Protein AF-A0A1E3QJB7-F1 (afdb_monomer_lite)

Organism: NCBI:txid984486

pLDDT: mean 83.73, std 20.38, range [31.2, 98.56]

Foldseek 3Di:
DKKKWFQADAPDAPLQVLLQAAQAAFQFKDDDPGGMIITHHLDPRSVVLRLVQLCVQNRDGPNDRIHMDPDDCPDPPDDRDDPVSNCCCVPVVQGQKKKKFFADPDPPPPDDDDDDDDDDDDDDDDDDPPPPPPVPCLVVPDDPVVVCVVLCVLHAWRDWAFDDDPTGMIMTGHRHSSSVVVLQVQLCPCPHPNVVVRVRMDMGHDDRSRRHRRDDD

Sequence (217 aa):
RVVLLSHLPKSTGAKTVLAAVCGGPLERIEMHGTSTAELYFLKLGDAGNFMEYGSGGMFVINGANVQPSWQEKSIGIHQPVSMEIDHEMVVNGARRCLILKKLQTAPRSRSSLSASGNSRYHVTASHSTPNQNTKGTLISEFSVDEALRDFSKYGTIVDISPVISRKLCFALHFADVRSAIAAKQEMELLDSSIGGKYKDWLVWYGKDPTDVPVYKV

InterPro domains:
  IPR012677 Nucleotide-binding alpha-beta plait domain superfamily [G3DSA:3.30.70.330] (83-213)

Secondary structure (DSSP, 8-state):
-EEEE-SPPTT--HHHHHHH--SS-EEEEEEETTTEEEEEESSHHHHHHHHHHIIIII-EETTEEPPEEEPP--TTS-PPPPHHHHHHHHTS---SEEEEEE-----------------------------TTSSSSTTTT--HHHHHHHHHTTS-EEEEEE---SS-EEEEEESBHHHHHHHHHHHH-TTSHHHHHTTTEEEEEPPPTT-SPPPP-

Structure (mmCIF, N/CA/C/O backbone):
data_AF-A0A1E3QJB7-F1
#
_entry.id   AF-A0A1E3QJB7-F1
#
loop_
_atom_site.group_PDB
_atom_site.id
_atom_site.type_symbol
_atom_site.label_atom_id
_atom_site.label_alt_id
_atom_site.label_comp_id
_atom_site.label_asym_id
_atom_site.label_entity_id
_atom_site.label_seq_id
_atom_site.pdbx_PDB_ins_code
_atom_site.Cartn_x
_atom_site.Cartn_y
_atom_site.Cartn_z
_atom_site.occupancy
_atom_site.B_iso_or_equiv
_atom_site.auth_seq_id
_atom_site.auth_comp_id
_atom_site.auth_asym_id
_atom_site.auth_atom_id
_atom_site.pdbx_PDB_model_num
ATOM 1 N N . ARG A 1 1 ? 5.942 9.671 -12.639 1.00 88.94 1 ARG A N 1
ATOM 2 C CA . ARG A 1 1 ? 5.656 9.070 -11.312 1.00 88.94 1 ARG A CA 1
ATOM 3 C C . ARG A 1 1 ? 5.187 7.627 -11.428 1.00 88.94 1 ARG A C 1
ATOM 5 O O . ARG A 1 1 ? 5.314 6.901 -10.458 1.00 88.94 1 ARG A O 1
ATOM 12 N N . VAL A 1 2 ? 4.643 7.230 -12.584 1.00 93.81 2 VAL A N 1
ATOM 13 C CA . VAL A 1 2 ? 4.235 5.848 -12.834 1.00 93.81 2 VAL A CA 1
ATOM 14 C C . VAL A 1 2 ? 5.346 5.125 -13.578 1.00 93.81 2 VAL A C 1
ATOM 16 O O . VAL A 1 2 ? 5.850 5.644 -14.576 1.00 93.81 2 VAL A O 1
ATOM 19 N N . VAL A 1 3 ? 5.738 3.972 -13.053 1.00 95.50 3 VAL A N 1
ATOM 20 C CA . VAL A 1 3 ? 6.732 3.078 -13.647 1.00 95.50 3 VAL A CA 1
ATOM 21 C C . VAL A 1 3 ? 6.034 1.787 -14.040 1.00 95.50 3 VAL A C 1
ATOM 23 O O . VAL A 1 3 ? 5.286 1.222 -13.246 1.00 95.50 3 VAL A O 1
ATOM 26 N N . LEU A 1 4 ? 6.277 1.334 -15.261 1.00 96.00 4 LEU A N 1
ATOM 27 C CA . LEU A 1 4 ? 5.796 0.070 -15.784 1.00 96.00 4 LEU A CA 1
ATOM 28 C C . LEU A 1 4 ? 6.880 -0.993 -15.597 1.00 96.00 4 LEU A C 1
ATOM 30 O O . LEU A 1 4 ? 8.032 -0.802 -15.981 1.00 96.00 4 LEU A O 1
ATOM 34 N N . LEU A 1 5 ? 6.496 -2.132 -15.038 1.00 96.38 5 LEU A N 1
ATOM 35 C CA . LEU A 1 5 ? 7.278 -3.356 -15.066 1.00 96.38 5 LEU A CA 1
ATOM 36 C C . LEU A 1 5 ? 6.651 -4.286 -16.094 1.00 96.38 5 LEU A C 1
ATOM 38 O O . LEU A 1 5 ? 5.507 -4.702 -15.922 1.00 96.38 5 LEU A O 1
ATOM 42 N N . SER A 1 6 ? 7.396 -4.614 -17.145 1.00 93.50 6 SER A N 1
ATOM 43 C CA . SER A 1 6 ? 6.968 -5.559 -18.181 1.00 93.50 6 SER A CA 1
ATOM 44 C C . SER A 1 6 ? 7.735 -6.872 -18.072 1.00 93.50 6 SER A C 1
ATOM 46 O O . SER A 1 6 ? 8.821 -6.924 -17.498 1.00 93.50 6 SER A O 1
ATOM 48 N N . HIS A 1 7 ? 7.181 -7.934 -18.658 1.00 93.06 7 HIS A N 1
ATOM 49 C CA . HIS A 1 7 ? 7.803 -9.262 -18.706 1.00 93.06 7 HIS A CA 1
ATOM 50 C C . HIS A 1 7 ? 8.120 -9.852 -17.323 1.00 93.06 7 HIS A C 1
ATOM 52 O O . HIS A 1 7 ? 9.120 -10.551 -17.149 1.00 93.06 7 HIS A O 1
ATOM 58 N N . LEU A 1 8 ? 7.252 -9.603 -16.338 1.00 95.38 8 LEU A N 1
ATOM 59 C CA . LEU A 1 8 ? 7.354 -10.245 -15.033 1.00 95.38 8 LEU A CA 1
ATOM 60 C C . LEU A 1 8 ? 7.351 -11.775 -15.195 1.00 95.38 8 LEU A C 1
ATOM 62 O O . LEU A 1 8 ? 6.560 -12.311 -15.983 1.00 95.38 8 LEU A O 1
ATOM 66 N N . PRO A 1 9 ? 8.202 -12.498 -14.445 1.00 94.50 9 PRO A N 1
ATOM 67 C CA . PRO A 1 9 ? 8.196 -13.954 -14.442 1.00 94.50 9 PRO A CA 1
ATOM 68 C C . PRO A 1 9 ? 6.818 -14.517 -14.109 1.00 94.50 9 PRO A C 1
ATOM 70 O O . PRO A 1 9 ? 6.058 -13.926 -13.337 1.00 94.50 9 PRO A O 1
ATOM 73 N N . LYS A 1 10 ? 6.514 -15.709 -14.630 1.00 89.81 10 LYS A N 1
ATOM 74 C CA . LYS A 1 10 ? 5.269 -16.412 -14.298 1.00 89.81 10 LYS A CA 1
ATOM 75 C C . LYS A 1 10 ? 5.119 -16.557 -12.780 1.00 89.81 10 LYS A C 1
ATOM 77 O O . LYS A 1 10 ? 6.106 -16.715 -12.064 1.00 89.81 10 LYS A O 1
ATOM 82 N N . SER A 1 11 ? 3.874 -16.509 -12.310 1.00 85.75 11 SER A N 1
ATOM 83 C CA . SER A 1 11 ? 3.522 -16.599 -10.884 1.00 85.75 11 SER A CA 1
ATOM 84 C C . SER A 1 11 ? 4.038 -15.442 -10.015 1.00 85.75 11 SER A C 1
ATOM 86 O O . SER A 1 11 ? 4.037 -15.544 -8.789 1.00 85.75 11 SER A O 1
ATOM 88 N N . THR A 1 12 ? 4.445 -14.323 -10.620 1.00 94.19 12 THR A N 1
ATOM 89 C CA . THR A 1 12 ? 4.774 -13.096 -9.887 1.00 94.19 12 THR A CA 1
ATOM 90 C C . THR A 1 12 ? 3.495 -12.383 -9.455 1.00 94.19 12 THR A C 1
ATOM 92 O O . THR A 1 12 ? 2.785 -11.799 -10.270 1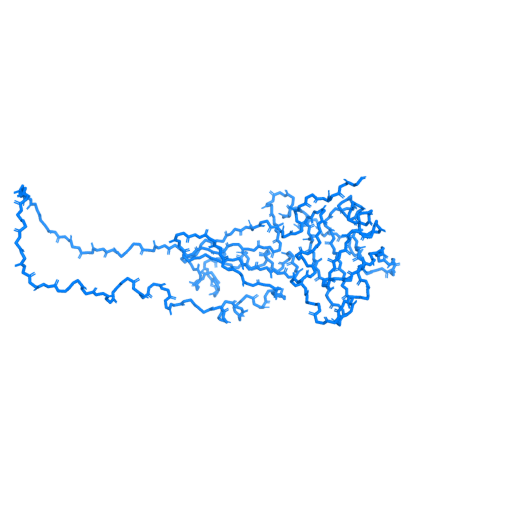.00 94.19 12 THR A O 1
ATOM 95 N N . GLY A 1 13 ? 3.196 -12.435 -8.158 1.00 94.50 13 GLY A N 1
ATOM 96 C CA . GLY A 1 13 ? 2.101 -11.673 -7.559 1.00 94.50 13 GLY A CA 1
ATOM 97 C C . GLY A 1 13 ? 2.544 -10.292 -7.074 1.00 94.50 13 GLY A C 1
ATOM 98 O O . GLY A 1 13 ? 3.736 -10.036 -6.892 1.00 94.50 13 GLY A O 1
ATOM 99 N N . ALA A 1 14 ? 1.571 -9.423 -6.779 1.00 95.88 14 ALA A N 1
ATOM 100 C CA . ALA A 1 14 ? 1.819 -8.077 -6.251 1.00 95.88 14 ALA A CA 1
ATOM 101 C C . ALA A 1 14 ? 2.733 -8.087 -5.015 1.00 95.88 14 ALA A C 1
ATOM 103 O O . ALA A 1 14 ? 3.641 -7.270 -4.916 1.00 95.88 14 ALA A O 1
ATOM 104 N N . LYS A 1 15 ? 2.552 -9.052 -4.103 1.00 95.50 15 LYS A N 1
ATOM 105 C CA . LYS A 1 15 ? 3.404 -9.209 -2.914 1.00 95.50 15 LYS A CA 1
ATOM 106 C C . LYS A 1 15 ? 4.883 -9.380 -3.277 1.00 95.50 15 LYS A C 1
ATOM 108 O O . LYS A 1 15 ? 5.733 -8.727 -2.683 1.00 95.50 15 LYS A O 1
ATOM 113 N N . THR A 1 16 ? 5.184 -10.225 -4.262 1.00 95.50 16 THR A N 1
ATOM 114 C CA . THR A 1 16 ? 6.555 -10.467 -4.732 1.00 95.50 16 T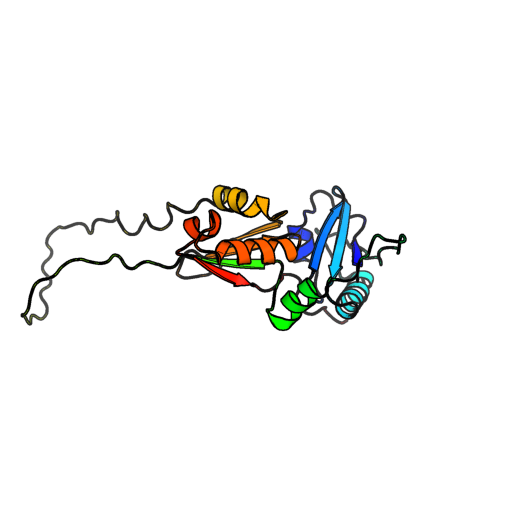HR A CA 1
ATOM 115 C C . THR A 1 16 ? 7.145 -9.221 -5.385 1.00 95.50 16 THR A C 1
ATOM 117 O O . THR A 1 16 ? 8.294 -8.888 -5.114 1.00 95.50 16 THR A O 1
ATOM 120 N N . VAL A 1 17 ? 6.356 -8.503 -6.192 1.00 96.75 17 VAL A N 1
ATOM 121 C CA . VAL A 1 17 ? 6.786 -7.231 -6.797 1.00 96.75 17 VAL A CA 1
ATOM 122 C C . VAL A 1 17 ? 7.130 -6.215 -5.711 1.00 96.75 17 VAL A C 1
ATOM 124 O O . VAL A 1 17 ? 8.233 -5.681 -5.694 1.00 96.75 17 VAL A O 1
ATOM 127 N N . LEU A 1 18 ? 6.217 -5.983 -4.766 1.00 96.19 18 LEU A N 1
ATOM 128 C CA . LEU A 1 18 ? 6.406 -5.004 -3.694 1.00 96.19 18 LEU A CA 1
ATOM 129 C C . LEU A 1 18 ? 7.587 -5.324 -2.776 1.00 96.19 18 LEU A C 1
ATOM 131 O O . LEU A 1 18 ? 8.181 -4.403 -2.234 1.00 96.19 18 LEU A O 1
ATOM 135 N N . ALA A 1 19 ? 7.920 -6.603 -2.596 1.00 94.62 19 ALA A N 1
ATOM 136 C CA . ALA A 1 19 ? 9.083 -7.009 -1.813 1.00 94.62 19 ALA A CA 1
ATOM 137 C C . ALA A 1 19 ? 10.420 -6.684 -2.505 1.00 94.62 19 ALA A C 1
ATOM 139 O O . ALA A 1 19 ? 11.437 -6.581 -1.826 1.00 94.62 19 ALA A O 1
ATOM 140 N N . ALA A 1 20 ? 10.425 -6.546 -3.835 1.00 94.69 20 ALA A N 1
ATOM 141 C CA . ALA A 1 20 ? 11.614 -6.209 -4.614 1.00 94.69 20 ALA A CA 1
ATOM 142 C C . ALA A 1 20 ? 11.735 -4.701 -4.895 1.00 94.69 20 ALA A C 1
ATOM 144 O O . ALA A 1 20 ? 12.841 -4.194 -5.073 1.00 94.69 20 ALA A O 1
ATOM 145 N N . VAL A 1 21 ? 10.610 -3.985 -4.989 1.00 96.50 21 VAL A N 1
ATOM 146 C CA . VAL A 1 21 ? 10.590 -2.546 -5.290 1.00 96.50 21 VAL A CA 1
ATOM 147 C C . VAL A 1 21 ? 11.133 -1.738 -4.110 1.00 96.50 21 VAL A C 1
ATOM 149 O O . VAL A 1 21 ? 10.799 -1.987 -2.955 1.00 96.50 21 VAL A O 1
ATOM 152 N N . CYS A 1 22 ? 11.931 -0.719 -4.418 1.00 95.25 22 CYS A N 1
ATOM 153 C CA . CYS A 1 22 ? 12.508 0.220 -3.462 1.00 95.25 22 CYS A CA 1
ATOM 154 C C . CYS A 1 22 ? 12.407 1.660 -3.986 1.00 95.25 22 CYS A C 1
ATOM 156 O O . CYS A 1 22 ? 11.960 1.907 -5.107 1.00 95.25 22 CYS A O 1
ATOM 158 N N . GLY A 1 23 ? 12.855 2.615 -3.177 1.00 92.50 23 GLY A N 1
ATOM 159 C CA . GLY A 1 23 ? 13.068 4.002 -3.579 1.00 92.50 23 GLY A CA 1
ATOM 160 C C . GLY A 1 23 ? 12.030 4.999 -3.107 1.00 92.50 23 GLY A C 1
ATOM 161 O O . GLY A 1 23 ? 12.204 6.187 -3.359 1.00 92.50 23 GLY A O 1
ATOM 162 N N . GLY A 1 24 ? 11.011 4.546 -2.383 1.00 94.25 24 GLY A N 1
ATOM 163 C CA . GLY A 1 24 ? 10.034 5.416 -1.748 1.00 94.25 24 GLY A CA 1
ATOM 164 C C . GLY A 1 24 ? 8.654 4.775 -1.651 1.00 94.25 24 GLY A C 1
ATOM 165 O O . GLY A 1 24 ? 8.403 3.714 -2.232 1.00 94.25 24 GLY A O 1
ATOM 166 N N . PRO A 1 25 ? 7.733 5.407 -0.911 1.00 95.50 25 PRO A N 1
ATOM 167 C CA . PRO A 1 25 ? 6.389 4.889 -0.733 1.00 95.50 25 PRO A CA 1
ATOM 168 C C . PRO A 1 25 ? 5.592 4.954 -2.041 1.00 95.50 25 PRO A C 1
ATOM 170 O O . PRO A 1 25 ? 5.602 5.958 -2.765 1.00 95.50 25 PRO A O 1
ATOM 173 N N . LEU A 1 26 ? 4.840 3.889 -2.310 1.00 96.44 26 LEU A N 1
ATOM 174 C CA . LEU A 1 26 ? 3.859 3.875 -3.387 1.00 96.44 26 LEU A CA 1
ATOM 175 C C . LEU A 1 26 ? 2.514 4.419 -2.900 1.00 96.44 26 LEU A C 1
ATOM 177 O O . LEU A 1 26 ? 2.049 4.110 -1.803 1.00 96.44 26 LEU A O 1
ATOM 181 N N . GLU A 1 27 ? 1.861 5.189 -3.762 1.00 95.56 27 GLU A N 1
ATOM 182 C CA . GLU A 1 27 ? 0.429 5.463 -3.664 1.00 95.56 27 GLU A CA 1
ATOM 183 C C . GLU A 1 27 ? -0.360 4.191 -3.990 1.00 95.56 27 GLU A C 1
ATOM 185 O O . GLU A 1 27 ? -1.293 3.832 -3.273 1.00 95.56 27 GLU A O 1
ATOM 190 N N . ARG A 1 28 ? 0.024 3.497 -5.070 1.00 96.00 28 ARG A N 1
ATOM 191 C CA . ARG A 1 28 ? -0.712 2.345 -5.593 1.00 96.00 28 ARG A CA 1
ATOM 192 C C . ARG A 1 28 ? 0.170 1.396 -6.408 1.00 96.00 28 ARG A C 1
ATOM 194 O O . ARG A 1 28 ? 1.135 1.824 -7.038 1.00 96.00 28 ARG A O 1
ATOM 201 N N . ILE A 1 29 ? -0.201 0.119 -6.436 1.00 96.94 29 ILE A N 1
ATOM 202 C CA . ILE A 1 29 ? 0.260 -0.871 -7.415 1.00 96.94 29 ILE A CA 1
ATOM 203 C C . ILE A 1 29 ? -0.939 -1.452 -8.167 1.00 96.94 29 ILE A C 1
ATOM 205 O O . ILE A 1 29 ? -1.942 -1.810 -7.550 1.00 96.94 29 ILE A O 1
ATOM 209 N N . GLU A 1 30 ? -0.824 -1.583 -9.485 1.00 95.38 30 GLU A N 1
ATOM 210 C CA . GLU A 1 30 ? -1.812 -2.276 -10.316 1.00 95.38 30 GLU A CA 1
ATOM 211 C C . GLU A 1 30 ? -1.144 -3.426 -11.062 1.00 95.38 30 GLU A C 1
ATOM 213 O O . GLU A 1 30 ? -0.121 -3.245 -11.715 1.00 95.38 30 GLU A O 1
ATOM 218 N N . MET A 1 31 ? -1.705 -4.629 -10.935 1.00 94.88 31 MET A N 1
ATOM 219 C CA . MET A 1 31 ? -1.240 -5.806 -11.666 1.00 94.88 31 MET A CA 1
ATOM 220 C C . MET A 1 31 ? -2.108 -5.988 -12.908 1.00 94.88 31 MET A C 1
ATOM 222 O O . MET A 1 31 ? -3.328 -6.105 -12.797 1.00 94.88 31 MET A O 1
ATOM 226 N N . HIS A 1 32 ? -1.477 -6.073 -14.075 1.00 91.56 32 HIS A N 1
ATOM 227 C CA . HIS A 1 32 ? -2.137 -6.303 -15.357 1.00 91.56 32 HIS A CA 1
ATOM 228 C C . HIS A 1 32 ? -1.820 -7.720 -15.830 1.00 91.56 32 HIS A C 1
ATOM 230 O O . HIS A 1 32 ? -0.744 -8.007 -16.362 1.00 91.56 32 HIS A O 1
ATOM 236 N N . GLY A 1 33 ? -2.754 -8.640 -15.581 1.00 87.12 33 GLY A N 1
ATOM 237 C CA . GLY A 1 33 ? -2.542 -10.064 -15.833 1.00 87.12 33 GLY A CA 1
ATOM 238 C C . GLY A 1 33 ? -1.402 -10.633 -14.981 1.00 87.12 33 GLY A C 1
ATOM 239 O O . GLY A 1 33 ? -1.299 -10.344 -13.791 1.00 87.12 33 GLY A O 1
ATOM 240 N N . THR A 1 34 ? -0.554 -11.471 -15.583 1.00 85.12 34 THR A N 1
ATOM 241 C CA . THR A 1 34 ? 0.543 -12.161 -14.874 1.00 85.12 34 THR A CA 1
ATOM 242 C C . THR A 1 34 ? 1.936 -11.634 -15.209 1.00 85.12 34 THR A C 1
ATOM 244 O O . THR A 1 34 ? 2.913 -12.148 -14.673 1.00 85.12 34 THR A O 1
ATOM 247 N N . SER A 1 35 ? 2.052 -10.688 -16.142 1.00 90.69 35 SER A N 1
ATOM 248 C CA . SER A 1 35 ? 3.338 -10.283 -16.730 1.00 90.69 35 SER A CA 1
ATOM 249 C C . SER A 1 35 ? 3.656 -8.804 -16.571 1.00 90.69 35 SER A C 1
ATOM 251 O O . SER A 1 35 ? 4.760 -8.396 -16.925 1.00 90.69 35 SER A O 1
ATOM 253 N N . THR A 1 36 ? 2.710 -8.004 -16.084 1.00 94.56 36 THR A N 1
ATOM 254 C CA . THR A 1 36 ? 2.848 -6.552 -16.091 1.00 94.56 36 THR A CA 1
ATOM 255 C C . THR A 1 36 ? 2.358 -5.958 -14.778 1.00 94.56 36 THR A C 1
ATOM 257 O O . THR A 1 36 ? 1.350 -6.401 -14.228 1.00 94.56 36 THR A O 1
ATOM 260 N N . ALA A 1 37 ? 3.072 -4.956 -14.272 1.00 96.19 37 ALA A N 1
ATOM 261 C CA . ALA A 1 37 ? 2.662 -4.186 -13.105 1.00 96.19 37 ALA A CA 1
ATOM 262 C C . ALA A 1 37 ? 2.942 -2.695 -13.304 1.00 96.19 37 ALA A C 1
ATOM 264 O O . ALA A 1 37 ? 3.976 -2.323 -13.850 1.00 96.19 37 ALA A O 1
ATOM 265 N N . GLU A 1 38 ? 2.048 -1.847 -12.814 1.00 95.88 38 GLU A N 1
ATOM 266 C CA . GLU A 1 38 ? 2.242 -0.403 -12.737 1.00 95.88 38 GLU A CA 1
ATOM 267 C C . GLU A 1 38 ? 2.481 0.015 -11.289 1.00 95.88 38 GLU A C 1
ATOM 269 O O . GLU A 1 38 ? 1.712 -0.311 -10.383 1.00 95.88 38 GLU A O 1
ATOM 274 N N . LEU A 1 39 ? 3.559 0.763 -11.079 1.00 96.56 39 LEU A N 1
ATOM 275 C CA . LEU A 1 39 ? 3.970 1.297 -9.790 1.00 96.56 39 LEU A CA 1
ATOM 276 C C . LEU A 1 39 ? 3.699 2.797 -9.772 1.00 96.56 39 LEU A C 1
ATOM 278 O O . LEU A 1 39 ? 4.354 3.564 -10.479 1.00 96.56 39 LEU A O 1
ATOM 282 N N . TYR A 1 40 ? 2.749 3.227 -8.950 1.00 95.56 40 TYR A N 1
ATOM 283 C CA . TYR A 1 40 ? 2.407 4.632 -8.776 1.00 95.56 40 TYR A CA 1
ATOM 284 C C . TYR A 1 40 ? 3.164 5.174 -7.570 1.00 95.56 40 TYR A C 1
ATOM 286 O O . TYR A 1 40 ? 2.708 5.059 -6.432 1.00 95.56 40 TYR A O 1
ATOM 294 N N . PHE A 1 41 ? 4.329 5.770 -7.808 1.00 94.81 41 PHE A N 1
ATOM 295 C CA . PHE A 1 41 ? 5.071 6.449 -6.750 1.00 94.81 41 PHE A CA 1
ATOM 296 C C . PHE A 1 41 ? 4.358 7.735 -6.336 1.00 94.81 41 PHE A C 1
ATOM 298 O O . PHE A 1 41 ? 3.760 8.433 -7.170 1.00 94.81 41 PHE A O 1
ATOM 305 N N . LEU A 1 42 ? 4.481 8.069 -5.049 1.00 92.12 42 LEU A N 1
ATOM 306 C CA . LEU A 1 42 ? 4.013 9.346 -4.520 1.00 92.12 42 LEU A CA 1
ATOM 307 C C . LEU A 1 42 ? 4.789 10.507 -5.160 1.00 92.12 42 LEU A C 1
ATOM 309 O O . LEU A 1 42 ? 4.196 11.421 -5.729 1.00 92.12 42 LEU A O 1
ATOM 313 N N . LYS A 1 43 ? 6.127 10.445 -5.131 1.00 91.81 43 LYS A N 1
ATOM 314 C CA . LYS A 1 43 ? 6.998 11.499 -5.665 1.00 91.81 43 LYS A CA 1
ATOM 315 C C . LYS A 1 43 ? 7.619 11.098 -6.995 1.00 91.81 43 LYS A C 1
ATOM 317 O O . LYS A 1 43 ? 7.999 9.951 -7.220 1.00 91.81 43 LYS A O 1
ATOM 322 N N . LEU A 1 44 ? 7.789 12.082 -7.881 1.00 92.00 44 LEU A N 1
ATOM 323 C CA . LEU A 1 44 ? 8.497 11.877 -9.147 1.00 92.00 44 LEU A CA 1
ATOM 324 C C . LEU A 1 44 ? 9.974 11.508 -8.929 1.00 92.00 44 LEU A C 1
ATOM 326 O O . LEU A 1 44 ? 10.490 10.678 -9.670 1.00 92.00 44 LEU A O 1
ATOM 330 N N . GLY A 1 45 ? 10.623 12.098 -7.919 1.00 93.50 45 GLY A N 1
ATOM 331 C CA . GLY A 1 45 ? 12.020 11.805 -7.582 1.00 93.50 45 GLY A CA 1
ATOM 332 C C . GLY A 1 45 ? 12.238 10.348 -7.174 1.00 93.50 45 GLY A C 1
ATOM 333 O O . GLY A 1 45 ? 13.161 9.713 -7.670 1.00 93.50 45 GLY A O 1
ATOM 334 N N . ASP A 1 46 ? 11.339 9.796 -6.358 1.00 94.94 46 ASP A N 1
ATOM 335 C CA . ASP A 1 46 ? 11.379 8.396 -5.914 1.00 94.94 46 ASP A CA 1
ATOM 336 C C . ASP A 1 46 ? 11.278 7.435 -7.110 1.00 94.94 46 ASP A C 1
ATOM 338 O O . ASP A 1 46 ? 12.097 6.528 -7.260 1.00 94.94 46 ASP A O 1
ATOM 342 N N . ALA A 1 47 ? 10.347 7.707 -8.033 1.00 95.06 47 ALA A N 1
ATOM 343 C CA . ALA A 1 47 ? 10.239 6.957 -9.284 1.00 95.06 47 ALA A CA 1
ATOM 344 C C . ALA A 1 47 ? 11.510 7.063 -10.142 1.00 95.06 47 ALA A C 1
ATOM 346 O O . ALA A 1 47 ? 11.911 6.084 -10.762 1.00 95.06 47 ALA A O 1
ATOM 347 N N . GLY A 1 48 ? 12.138 8.244 -10.190 1.00 94.94 48 GLY A N 1
ATOM 348 C CA . GLY A 1 48 ? 13.385 8.468 -10.924 1.00 94.94 48 GLY A CA 1
ATOM 349 C C . GLY A 1 48 ? 14.543 7.645 -10.363 1.00 94.94 48 GLY A C 1
ATOM 350 O O . GLY A 1 48 ? 15.222 6.960 -11.122 1.00 94.94 48 GLY A O 1
ATOM 351 N N . ASN A 1 49 ? 14.698 7.637 -9.037 1.00 94.56 49 ASN A N 1
ATOM 352 C CA . ASN A 1 49 ? 15.705 6.822 -8.358 1.00 94.56 49 ASN A CA 1
ATOM 353 C C . ASN A 1 49 ? 15.489 5.324 -8.633 1.00 94.56 49 ASN A C 1
ATOM 355 O O . ASN A 1 49 ? 16.442 4.601 -8.917 1.00 94.56 49 ASN A O 1
ATOM 359 N N . PHE A 1 50 ? 14.239 4.850 -8.568 1.00 96.00 50 PHE A N 1
ATOM 360 C CA . PHE A 1 50 ? 13.918 3.454 -8.874 1.00 96.00 50 PHE A CA 1
ATOM 361 C C . PHE A 1 50 ? 14.205 3.105 -10.341 1.00 96.00 50 PHE A C 1
ATOM 363 O O . PHE A 1 50 ? 14.767 2.048 -10.620 1.00 96.00 50 PHE A O 1
ATOM 370 N N . MET A 1 51 ? 13.859 3.997 -11.273 1.00 95.69 51 MET A N 1
ATOM 371 C CA . MET A 1 51 ? 14.140 3.825 -12.700 1.00 95.69 51 MET A CA 1
ATOM 372 C C . MET A 1 51 ? 15.636 3.688 -12.980 1.00 95.69 51 MET A C 1
ATOM 374 O O . MET A 1 51 ? 16.022 2.790 -13.723 1.00 95.69 51 MET A O 1
ATOM 378 N N . GLU A 1 52 ? 16.471 4.536 -12.379 1.00 94.19 52 GLU A N 1
ATOM 379 C CA . GLU A 1 52 ? 17.931 4.469 -12.513 1.00 94.19 52 GLU A CA 1
ATOM 380 C C . GLU A 1 52 ? 18.472 3.120 -12.018 1.00 94.19 52 GLU A C 1
ATOM 382 O O . GLU A 1 52 ? 19.170 2.416 -12.747 1.00 94.19 52 GLU A O 1
ATOM 387 N N . TYR A 1 53 ? 18.067 2.708 -10.817 1.00 94.25 53 TYR A N 1
ATOM 388 C CA . TYR A 1 53 ? 18.487 1.437 -10.230 1.00 94.25 53 TYR A CA 1
ATOM 389 C C . TYR A 1 53 ? 18.026 0.212 -11.015 1.00 94.25 53 TYR A C 1
ATOM 391 O O . TYR A 1 53 ? 18.823 -0.691 -11.278 1.00 94.25 53 TYR A O 1
ATOM 399 N N . GLY A 1 54 ? 16.752 0.167 -11.406 1.00 93.69 54 GLY A N 1
ATOM 400 C CA . GLY A 1 54 ? 16.221 -0.987 -12.118 1.00 93.69 54 GLY A CA 1
ATOM 401 C C . GLY A 1 54 ? 16.769 -1.103 -13.536 1.00 93.69 54 GLY A C 1
ATOM 402 O O . GLY A 1 54 ? 17.092 -2.209 -13.969 1.00 93.69 54 GLY A O 1
ATOM 403 N N . SER A 1 55 ? 16.987 0.028 -14.216 1.00 93.25 55 SER A N 1
ATOM 404 C CA . SER A 1 55 ? 17.628 0.044 -15.539 1.00 93.25 55 SER A CA 1
ATOM 405 C C . SER A 1 55 ? 19.099 -0.383 -15.479 1.00 93.25 55 SER A C 1
ATOM 407 O O . SER A 1 55 ? 19.635 -0.895 -16.458 1.00 93.25 55 SER A O 1
ATOM 409 N N . GLY A 1 56 ? 19.750 -0.239 -14.319 1.00 90.25 56 GLY A N 1
ATOM 410 C CA . GLY A 1 56 ? 21.115 -0.710 -14.068 1.00 90.25 56 GLY A CA 1
ATOM 411 C C . GLY A 1 56 ? 21.274 -2.236 -14.005 1.00 90.25 56 GLY A C 1
ATOM 412 O O . GLY A 1 56 ? 22.377 -2.719 -13.767 1.00 90.25 56 GLY A O 1
ATOM 413 N N . GLY A 1 57 ? 20.197 -3.012 -14.189 1.00 87.75 57 GLY A N 1
ATOM 414 C CA . GLY A 1 57 ? 2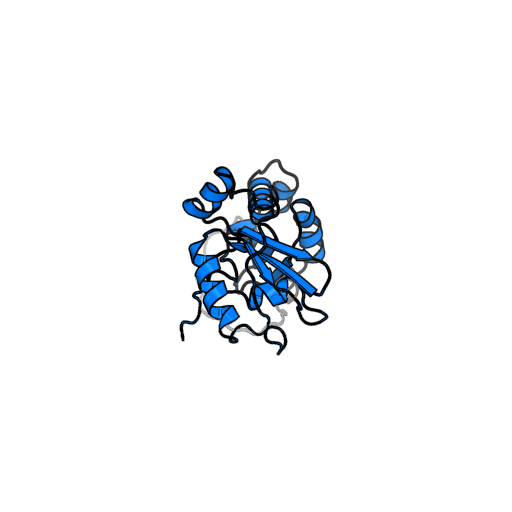0.237 -4.481 -14.189 1.00 87.75 57 GLY A CA 1
ATOM 415 C C . GLY A 1 57 ? 20.295 -5.117 -12.797 1.00 87.75 57 GLY A C 1
ATOM 416 O O . GLY A 1 57 ? 20.448 -6.329 -12.689 1.00 87.75 57 GLY A O 1
ATOM 417 N N . MET A 1 58 ? 20.150 -4.316 -11.739 1.00 87.88 58 MET A N 1
ATOM 418 C CA . MET A 1 58 ? 20.184 -4.773 -10.345 1.00 87.88 58 MET A CA 1
ATOM 419 C C . MET A 1 58 ? 18.805 -5.175 -9.808 1.00 87.88 58 MET A C 1
ATOM 421 O O . MET A 1 58 ? 18.711 -5.778 -8.738 1.00 87.88 58 MET A O 1
ATOM 425 N N . PHE A 1 59 ? 17.732 -4.838 -10.528 1.00 94.06 59 PHE A N 1
ATOM 426 C CA . PHE A 1 59 ? 16.369 -5.165 -10.132 1.00 94.06 59 PHE A CA 1
ATOM 427 C C . PHE A 1 59 ? 15.976 -6.561 -10.624 1.00 94.06 59 PHE A C 1
ATOM 429 O O . PHE A 1 59 ? 15.697 -6.788 -11.806 1.00 94.06 59 PHE A O 1
ATOM 436 N N . VAL A 1 60 ? 15.957 -7.503 -9.681 1.00 93.62 60 VAL A N 1
ATOM 437 C CA . VAL A 1 60 ? 15.708 -8.923 -9.935 1.00 93.62 60 VAL A CA 1
ATOM 438 C C . VAL A 1 60 ? 14.437 -9.368 -9.227 1.00 93.62 60 VAL A C 1
ATOM 440 O O . VAL A 1 60 ? 14.301 -9.210 -8.015 1.00 93.62 60 VAL A O 1
ATOM 443 N N . ILE A 1 61 ? 13.529 -10.002 -9.968 1.00 95.00 61 ILE A N 1
ATOM 444 C CA . ILE A 1 61 ? 12.344 -10.668 -9.420 1.00 95.00 61 ILE A CA 1
ATOM 445 C C . ILE A 1 61 ? 12.410 -12.138 -9.815 1.00 95.00 61 ILE A C 1
ATOM 447 O O . ILE A 1 61 ? 12.540 -12.453 -10.993 1.00 95.00 61 ILE A O 1
ATOM 451 N N . ASN A 1 62 ? 12.320 -13.050 -8.841 1.00 92.88 62 ASN A N 1
ATOM 452 C CA . ASN A 1 62 ? 12.346 -14.502 -9.076 1.00 92.88 62 ASN A CA 1
ATOM 453 C C . ASN A 1 62 ? 13.510 -14.963 -9.986 1.00 92.88 62 ASN A C 1
ATOM 455 O O . ASN A 1 62 ? 13.342 -15.844 -10.826 1.00 92.88 62 ASN A O 1
ATOM 459 N N . GLY A 1 63 ? 14.686 -14.342 -9.840 1.00 91.50 63 GLY A N 1
ATOM 460 C CA . GLY A 1 63 ? 15.886 -14.652 -10.628 1.00 91.50 63 GLY A CA 1
ATOM 461 C C . GLY A 1 63 ? 15.935 -14.039 -12.033 1.00 91.50 63 GLY A C 1
ATOM 462 O O . GLY A 1 63 ? 16.929 -14.231 -12.727 1.00 91.50 63 GLY A O 1
ATOM 463 N N . ALA A 1 64 ? 14.912 -13.296 -12.459 1.00 92.50 64 ALA A N 1
ATOM 464 C CA . ALA A 1 64 ? 14.899 -12.596 -13.740 1.00 92.50 64 ALA A CA 1
ATOM 465 C C . ALA A 1 64 ? 15.164 -11.097 -13.565 1.00 92.50 64 ALA A C 1
ATOM 467 O O . ALA A 1 64 ? 14.576 -10.457 -12.690 1.00 92.50 64 ALA A O 1
ATOM 468 N N . ASN A 1 65 ? 15.997 -10.537 -14.443 1.00 93.38 65 ASN A N 1
ATOM 469 C CA . ASN A 1 65 ? 16.187 -9.094 -14.555 1.00 93.38 65 ASN A CA 1
ATOM 470 C C . ASN A 1 65 ? 14.935 -8.475 -15.173 1.00 93.38 65 ASN A C 1
ATOM 472 O O . ASN A 1 65 ? 14.633 -8.714 -16.344 1.00 93.38 65 ASN A O 1
ATOM 476 N N . VAL A 1 66 ? 14.212 -7.686 -14.385 1.00 94.31 66 VAL A N 1
ATOM 477 C CA . VAL A 1 66 ? 13.023 -6.976 -14.854 1.00 94.31 66 VAL A CA 1
ATOM 478 C C . VAL A 1 66 ? 13.444 -5.560 -15.205 1.00 94.31 66 VAL A C 1
ATOM 480 O O . VAL A 1 66 ? 14.012 -4.856 -14.379 1.00 94.31 66 VAL A O 1
ATOM 483 N N . GLN A 1 67 ? 13.176 -5.141 -16.437 1.00 92.81 67 GLN A N 1
ATOM 484 C CA . GLN A 1 67 ? 13.520 -3.797 -16.885 1.00 92.81 67 GLN A CA 1
ATOM 485 C C . GLN A 1 67 ? 12.333 -2.863 -16.648 1.00 92.81 67 GLN A C 1
ATOM 487 O O . GLN A 1 67 ? 11.262 -3.100 -17.221 1.00 92.81 67 GLN A O 1
ATOM 492 N N . PRO A 1 68 ? 12.477 -1.833 -15.794 1.00 95.88 68 PRO A N 1
ATOM 493 C CA . PRO A 1 68 ? 11.434 -0.843 -15.633 1.00 95.88 68 PRO A CA 1
ATOM 494 C C . PRO A 1 68 ? 11.425 0.101 -16.840 1.00 95.88 68 PRO A C 1
ATOM 496 O O . PRO A 1 68 ? 12.462 0.431 -17.413 1.00 95.88 68 PRO A O 1
ATOM 499 N N . SER A 1 69 ? 10.247 0.585 -17.204 1.00 95.75 69 SER A N 1
ATOM 500 C CA . SER A 1 69 ? 10.088 1.650 -18.187 1.00 95.75 69 SER A CA 1
ATOM 501 C C . SER A 1 69 ? 9.173 2.729 -17.633 1.00 95.75 69 SER A C 1
ATOM 503 O O . SER A 1 69 ? 8.298 2.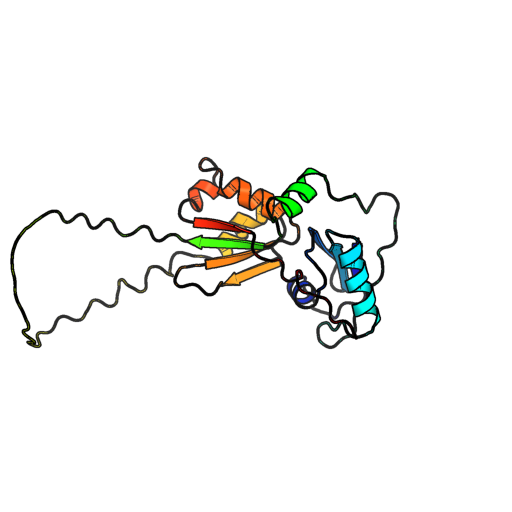474 -16.804 1.00 95.75 69 SER A O 1
ATOM 505 N N . TRP A 1 70 ? 9.345 3.965 -18.091 1.00 94.19 70 TRP A N 1
ATOM 506 C CA . TRP A 1 70 ? 8.328 4.977 -17.837 1.00 94.19 70 TRP A CA 1
ATOM 507 C C . TRP A 1 70 ? 7.040 4.560 -18.531 1.00 94.19 70 TRP A C 1
ATOM 509 O O . TRP A 1 70 ? 7.076 4.162 -19.695 1.00 94.19 70 TRP A O 1
ATOM 519 N N . GLN A 1 71 ? 5.913 4.658 -17.827 1.00 87.31 71 GLN A N 1
ATOM 520 C CA . GLN A 1 71 ? 4.637 4.433 -18.485 1.00 87.31 71 GLN A CA 1
ATOM 521 C C . GLN A 1 71 ? 4.369 5.581 -19.465 1.00 87.31 71 GLN A C 1
ATOM 523 O O . GLN A 1 71 ? 4.524 6.759 -19.112 1.00 87.31 71 GLN A O 1
ATOM 528 N N . GLU A 1 72 ? 4.028 5.244 -20.711 1.00 78.31 72 GLU A N 1
ATOM 529 C CA . GLU A 1 72 ? 3.756 6.247 -21.738 1.00 78.31 72 GLU A CA 1
ATOM 530 C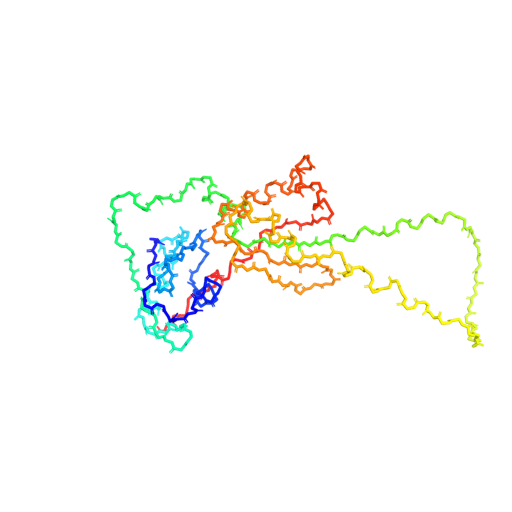 C . GLU A 1 72 ? 2.523 7.066 -21.353 1.00 78.31 72 GLU A C 1
ATOM 532 O O . GLU A 1 72 ? 1.509 6.539 -20.895 1.00 78.31 72 GLU A O 1
ATOM 537 N N . LYS A 1 73 ? 2.602 8.389 -21.534 1.00 61.00 73 LYS A N 1
ATOM 538 C CA . LYS A 1 73 ? 1.487 9.301 -21.264 1.00 61.00 73 LYS A CA 1
ATOM 539 C C . LYS A 1 73 ? 0.405 9.128 -22.332 1.00 61.00 73 LYS A C 1
ATOM 541 O O . LYS A 1 73 ? 0.237 9.989 -23.189 1.00 61.00 73 LYS A O 1
ATOM 546 N N . SER A 1 74 ? -0.377 8.061 -22.266 1.00 55.50 74 SER A N 1
ATOM 547 C CA . SER A 1 74 ? -1.696 8.069 -22.889 1.00 55.50 74 SER A CA 1
ATOM 548 C C . SER A 1 74 ? -2.530 9.147 -22.192 1.00 55.50 74 SER A C 1
ATOM 550 O O . SER A 1 74 ? -2.694 9.139 -20.966 1.00 55.50 74 SER A O 1
ATOM 552 N N . ILE A 1 75 ? -2.975 10.130 -22.975 1.00 45.94 75 ILE A N 1
ATOM 553 C CA . ILE A 1 75 ? -3.692 11.327 -22.524 1.00 45.94 75 ILE A CA 1
ATOM 554 C C . ILE A 1 75 ? -4.847 10.904 -21.600 1.00 45.94 75 ILE A C 1
ATOM 556 O O . ILE A 1 75 ? -5.770 10.224 -22.033 1.00 45.94 75 ILE A O 1
ATOM 560 N N . GLY A 1 76 ? -4.776 11.286 -20.319 1.00 53.28 76 GLY A N 1
ATOM 561 C CA . GLY A 1 76 ? -5.841 11.071 -19.328 1.00 53.28 76 GLY A CA 1
ATOM 562 C C . GLY A 1 76 ? -5.649 9.928 -18.318 1.00 53.28 76 GLY A C 1
ATOM 563 O O . GLY A 1 76 ? -6.401 9.886 -17.349 1.00 53.28 76 GLY A O 1
ATOM 564 N N . ILE A 1 77 ? -4.650 9.046 -18.468 1.00 57.84 77 ILE A N 1
ATOM 565 C CA . ILE A 1 77 ? -4.511 7.856 -17.589 1.00 57.84 77 ILE A CA 1
ATOM 566 C C . ILE A 1 77 ? -3.736 8.147 -16.288 1.00 57.84 77 ILE A C 1
ATOM 568 O O . ILE A 1 77 ? -3.941 7.496 -15.264 1.00 57.84 77 ILE A O 1
ATOM 572 N N . HIS A 1 78 ? -2.886 9.177 -16.267 1.00 66.25 78 HIS A N 1
ATOM 573 C CA . HIS A 1 78 ? -2.106 9.538 -15.078 1.00 66.25 78 HIS A CA 1
ATOM 574 C C . HIS A 1 78 ? -2.628 10.814 -14.435 1.00 66.25 78 HIS A C 1
ATOM 576 O O . HIS A 1 78 ? -2.078 11.898 -14.637 1.00 66.25 78 HIS A O 1
ATOM 582 N N . GLN A 1 79 ? -3.685 10.674 -13.639 1.00 70.62 79 GLN A N 1
ATOM 583 C CA . GLN A 1 79 ? -4.129 11.772 -12.793 1.00 70.62 79 GLN A CA 1
ATOM 584 C C . GLN A 1 79 ? -3.052 12.084 -11.736 1.00 70.62 79 GLN A C 1
ATOM 586 O O . GLN A 1 79 ? -2.399 11.167 -11.204 1.00 70.62 79 GLN A O 1
ATOM 591 N N . PRO A 1 80 ? -2.810 13.374 -11.443 1.00 78.88 80 PRO A N 1
ATOM 592 C CA . PRO A 1 80 ? -2.019 13.743 -10.280 1.00 78.88 80 PRO A CA 1
ATOM 593 C C . PRO A 1 80 ? -2.650 13.133 -9.024 1.00 78.88 80 PRO A C 1
ATOM 595 O O . PRO A 1 80 ? -3.852 12.868 -8.987 1.00 78.88 80 PRO A O 1
ATOM 598 N N . VAL A 1 81 ? -1.826 12.885 -8.006 1.00 84.44 81 VAL A N 1
ATOM 599 C CA . VAL A 1 81 ? -2.351 12.521 -6.684 1.00 84.44 81 VAL A CA 1
ATOM 600 C C . VAL A 1 81 ? -3.284 13.651 -6.250 1.00 84.44 81 VAL A C 1
ATOM 602 O O . VAL A 1 81 ? -2.928 14.822 -6.398 1.00 84.44 81 VAL A O 1
ATOM 605 N N . SER A 1 82 ? -4.494 13.319 -5.792 1.00 90.00 82 SER A N 1
ATOM 606 C CA . SER A 1 82 ? -5.416 14.351 -5.314 1.00 90.00 82 SER A CA 1
ATOM 607 C C . SER A 1 82 ? -4.831 15.029 -4.075 1.00 90.00 82 SER A C 1
ATOM 609 O O . SER A 1 82 ? -4.062 14.411 -3.334 1.00 90.00 82 SER A O 1
ATOM 611 N N . MET A 1 83 ? -5.181 16.296 -3.847 1.00 89.94 83 MET A N 1
ATOM 612 C CA . MET A 1 83 ? -4.637 17.061 -2.720 1.00 89.94 83 MET A CA 1
ATOM 613 C C . MET A 1 83 ? -4.943 16.396 -1.375 1.00 89.94 83 MET A C 1
ATOM 615 O O . MET A 1 83 ? -4.116 16.434 -0.473 1.00 89.94 83 MET A O 1
ATOM 619 N N . GLU A 1 84 ? -6.098 15.745 -1.249 1.00 92.81 84 GLU A N 1
ATOM 620 C CA . GLU A 1 84 ? -6.510 15.041 -0.035 1.00 92.81 84 GLU A CA 1
ATOM 621 C C . GLU A 1 84 ? -5.607 13.838 0.243 1.00 92.81 84 GLU A C 1
ATOM 623 O O . GLU A 1 84 ? -5.163 13.639 1.372 1.00 92.81 84 GLU A O 1
ATOM 628 N N . ILE A 1 85 ? -5.295 13.051 -0.792 1.00 93.25 85 ILE A N 1
ATOM 629 C CA . ILE A 1 85 ? -4.425 11.879 -0.657 1.00 93.25 85 ILE A CA 1
ATOM 630 C C . ILE A 1 85 ? -2.982 12.303 -0.412 1.00 93.25 85 ILE A C 1
ATOM 632 O O . ILE A 1 85 ? -2.322 11.727 0.451 1.00 93.25 85 ILE A O 1
ATOM 636 N N . ASP A 1 86 ? -2.502 13.327 -1.117 1.00 93.06 86 ASP A N 1
ATOM 637 C CA . ASP A 1 86 ? -1.168 13.877 -0.883 1.00 93.06 86 ASP A CA 1
ATOM 638 C C . ASP A 1 86 ? -1.035 14.393 0.559 1.00 93.06 86 ASP A C 1
ATOM 640 O O . ASP A 1 86 ? -0.107 14.006 1.271 1.00 93.06 86 ASP A O 1
ATOM 644 N N . HIS A 1 87 ? -2.022 15.156 1.045 1.00 94.94 87 HIS A N 1
ATOM 645 C CA . HIS A 1 87 ? -2.062 15.637 2.424 1.00 94.94 87 HIS A CA 1
ATOM 646 C C . HIS A 1 87 ? -2.064 14.485 3.440 1.00 94.94 87 HIS A C 1
ATOM 648 O O . HIS A 1 87 ? -1.255 14.488 4.366 1.00 94.94 87 HIS A O 1
ATOM 654 N N . GLU A 1 88 ? -2.909 13.465 3.265 1.00 96.19 88 GLU A N 1
ATOM 655 C CA . GLU A 1 88 ? -2.922 12.289 4.145 1.00 96.19 88 GLU A CA 1
ATOM 656 C C . GLU A 1 88 ? -1.564 11.567 4.168 1.00 96.19 88 GLU A C 1
ATOM 658 O O . GLU A 1 88 ? -1.057 11.206 5.232 1.00 96.19 88 GLU A O 1
ATOM 663 N N . MET A 1 89 ? -0.922 11.380 3.013 1.00 95.44 89 MET A N 1
ATOM 664 C CA . MET A 1 89 ? 0.364 10.680 2.930 1.00 95.44 89 MET A CA 1
ATOM 665 C C . MET A 1 89 ? 1.531 11.492 3.500 1.00 95.44 89 MET A C 1
ATOM 667 O O . MET A 1 89 ? 2.434 10.913 4.117 1.00 95.44 89 MET A O 1
ATOM 671 N N . VAL A 1 90 ? 1.540 12.808 3.281 1.00 94.06 90 VAL A N 1
ATOM 672 C CA . VAL A 1 90 ? 2.638 13.703 3.672 1.00 94.06 90 VAL A CA 1
ATOM 673 C C . VAL A 1 90 ? 2.510 14.150 5.127 1.00 94.06 90 VAL A C 1
ATOM 675 O O . VAL A 1 90 ? 3.505 14.128 5.848 1.00 94.06 90 VAL A O 1
ATOM 678 N N . VAL A 1 91 ? 1.308 14.526 5.567 1.00 94.50 91 VAL A N 1
ATOM 679 C CA . VAL A 1 91 ? 1.063 15.096 6.901 1.00 94.50 91 VAL A CA 1
ATOM 680 C C . VAL A 1 91 ? 0.729 14.008 7.915 1.00 94.50 91 VAL A C 1
ATOM 682 O O . VAL A 1 91 ? 1.354 13.941 8.971 1.00 94.50 91 VAL A O 1
ATOM 685 N N . ASN A 1 92 ? -0.207 13.115 7.583 1.00 94.44 92 ASN A N 1
ATOM 686 C CA . ASN A 1 92 ? -0.678 12.076 8.508 1.00 94.44 92 ASN A CA 1
ATOM 687 C C . ASN A 1 92 ? 0.109 10.761 8.390 1.00 94.44 92 ASN A C 1
ATOM 689 O O . ASN A 1 92 ? -0.144 9.807 9.128 1.00 94.44 92 ASN A O 1
ATOM 693 N N . GLY A 1 93 ? 1.074 10.700 7.468 1.00 95.44 93 GLY A N 1
ATOM 694 C CA . GLY A 1 93 ? 1.898 9.518 7.245 1.00 95.44 93 GLY A CA 1
ATOM 695 C C . GLY A 1 93 ? 1.122 8.342 6.655 1.00 95.44 93 GLY A C 1
ATOM 696 O O . GLY A 1 93 ? 1.524 7.198 6.865 1.00 95.44 93 GLY A O 1
ATOM 697 N N . ALA A 1 94 ? 0.025 8.593 5.930 1.00 97.38 94 ALA A N 1
ATOM 698 C CA . ALA A 1 94 ? -0.769 7.539 5.313 1.00 97.38 94 ALA A CA 1
ATOM 699 C C . ALA A 1 94 ? 0.068 6.695 4.347 1.00 97.38 94 ALA A C 1
ATOM 701 O O . ALA A 1 94 ? 0.848 7.203 3.537 1.00 97.38 94 ALA A O 1
ATOM 702 N N . ARG A 1 95 ? -0.086 5.378 4.446 1.00 97.44 95 ARG A N 1
ATOM 703 C CA . ARG A 1 95 ? 0.577 4.378 3.604 1.00 97.44 95 ARG A CA 1
ATOM 704 C C . ARG A 1 95 ? -0.414 3.270 3.295 1.00 97.44 95 ARG A C 1
ATOM 706 O O . ARG A 1 95 ? -1.447 3.145 3.946 1.00 97.44 95 ARG A O 1
ATOM 713 N N . ARG A 1 96 ? -0.062 2.412 2.343 1.00 97.69 96 ARG A N 1
ATOM 714 C CA . ARG A 1 96 ? -0.864 1.238 1.972 1.00 97.69 96 ARG A CA 1
ATOM 715 C C . ARG A 1 96 ? -0.907 0.154 3.054 1.00 97.69 96 ARG A C 1
ATOM 717 O O . ARG A 1 96 ? -1.629 -0.825 2.909 1.00 97.69 96 ARG A O 1
ATOM 724 N N . CYS A 1 97 ? -0.112 0.298 4.112 1.00 97.88 97 CYS A N 1
ATOM 725 C CA . CYS A 1 97 ? 0.002 -0.653 5.209 1.00 97.88 97 CYS A CA 1
ATOM 726 C C . CYS A 1 97 ? -0.738 -0.135 6.447 1.00 97.88 97 CYS A C 1
ATOM 728 O O . CYS A 1 97 ? -0.427 0.950 6.942 1.00 97.88 97 CYS A O 1
ATOM 730 N N . LEU A 1 98 ? -1.666 -0.929 6.980 1.00 98.31 98 LEU A N 1
ATOM 731 C CA . LEU A 1 98 ? -2.271 -0.718 8.293 1.00 98.31 98 LEU A CA 1
ATOM 732 C C . LEU A 1 98 ? -1.745 -1.754 9.277 1.00 98.31 98 LEU A C 1
ATOM 734 O O . LEU A 1 98 ? -1.745 -2.944 8.981 1.00 98.31 98 LEU A O 1
ATOM 738 N N . ILE A 1 99 ? -1.352 -1.319 10.468 1.00 98.06 99 ILE A N 1
ATOM 739 C CA . ILE A 1 99 ? -1.030 -2.214 11.576 1.00 98.06 99 ILE A CA 1
ATOM 740 C C . ILE A 1 99 ? -2.219 -2.248 12.522 1.00 98.06 99 ILE A C 1
ATOM 742 O O . ILE A 1 99 ? -2.626 -1.207 13.034 1.00 98.06 99 ILE A O 1
ATOM 746 N N . LEU A 1 100 ? -2.745 -3.445 12.774 1.00 97.25 100 LEU A N 1
ATOM 747 C CA . LEU A 1 100 ? -3.830 -3.674 13.716 1.00 97.25 100 LEU A CA 1
ATOM 748 C C . LEU A 1 100 ? -3.313 -4.449 14.920 1.00 97.25 100 LEU A C 1
ATOM 750 O O . LEU A 1 100 ? -2.636 -5.470 14.777 1.00 97.25 100 LEU A O 1
ATOM 754 N N . LYS A 1 101 ? -3.657 -3.987 16.123 1.00 95.38 101 LYS A N 1
ATOM 755 C CA . LYS A 1 101 ? -3.228 -4.606 17.383 1.00 95.38 101 LYS A CA 1
ATOM 756 C C . LYS A 1 101 ? -4.380 -4.737 18.363 1.00 95.38 101 LYS A C 1
ATOM 758 O O . LYS A 1 101 ? -4.918 -3.728 18.816 1.00 95.38 101 LYS A O 1
ATOM 763 N N . LYS A 1 102 ? -4.691 -5.973 18.763 1.00 92.31 102 LYS A N 1
ATOM 764 C CA . LYS A 1 102 ? -5.740 -6.259 19.750 1.00 92.31 102 LYS A CA 1
ATOM 765 C C . LYS A 1 102 ? -5.297 -5.749 21.122 1.00 92.31 102 LYS A C 1
ATOM 767 O O . LYS A 1 102 ? -4.229 -6.109 21.639 1.00 92.31 102 LYS A O 1
ATOM 772 N N . LEU A 1 103 ? -6.111 -4.894 21.723 1.00 89.88 103 LEU A N 1
ATOM 773 C CA . LEU A 1 103 ? -5.998 -4.510 23.118 1.00 89.88 103 LEU A CA 1
ATOM 774 C C . LEU A 1 103 ? -6.451 -5.692 23.973 1.00 89.88 103 LEU A C 1
ATOM 776 O O . LEU A 1 103 ? -7.436 -6.363 23.686 1.00 89.88 103 LEU A O 1
ATOM 780 N N . GLN A 1 104 ? -5.713 -5.969 25.042 1.00 75.50 104 GLN A N 1
ATOM 781 C CA . GLN A 1 104 ? -6.216 -6.874 26.064 1.00 75.50 104 GLN A CA 1
ATOM 782 C C . GLN A 1 104 ? -7.108 -6.052 26.979 1.00 75.50 104 GLN A C 1
ATOM 784 O O . GLN A 1 104 ? -6.607 -5.214 27.730 1.00 75.50 104 GLN A O 1
ATOM 789 N N . THR A 1 105 ? -8.410 -6.305 26.946 1.00 62.78 105 THR A N 1
ATOM 790 C CA . THR A 1 105 ? -9.259 -5.992 28.088 1.00 62.78 105 THR A CA 1
ATOM 791 C C . THR A 1 105 ? -8.801 -6.903 29.217 1.00 62.78 105 THR A C 1
ATOM 793 O O . THR A 1 105 ? -8.962 -8.123 29.134 1.00 62.78 105 THR A O 1
ATOM 796 N N . ALA A 1 106 ? -8.161 -6.343 30.247 1.00 52.56 106 ALA A N 1
ATOM 797 C CA . ALA A 1 106 ? -7.896 -7.105 31.459 1.00 52.56 106 ALA A CA 1
ATOM 798 C C . ALA A 1 106 ? -9.225 -7.735 31.908 1.00 52.56 106 ALA A C 1
ATOM 800 O O . ALA A 1 106 ? -10.237 -7.021 31.931 1.00 52.56 106 ALA A O 1
ATOM 801 N N . PRO A 1 107 ? -9.274 -9.038 32.238 1.00 50.59 107 PRO A N 1
ATOM 802 C CA . PRO A 1 107 ? -10.461 -9.575 32.872 1.00 50.59 107 PRO A CA 1
ATOM 803 C C . PRO A 1 107 ? -10.674 -8.745 34.137 1.00 50.59 107 PRO A C 1
ATOM 805 O O . PRO A 1 107 ? -9.808 -8.704 35.011 1.00 50.59 107 PRO A O 1
ATOM 808 N N . ARG A 1 108 ? -11.792 -8.012 34.205 1.00 45.28 108 ARG A N 1
ATOM 809 C CA . ARG A 1 108 ? -12.228 -7.358 35.439 1.00 45.28 108 ARG A CA 1
ATOM 810 C C . ARG A 1 108 ? -12.451 -8.479 36.446 1.00 45.28 108 ARG A C 1
ATOM 812 O O . ARG A 1 108 ? -13.533 -9.061 36.477 1.00 45.28 108 ARG A O 1
ATOM 819 N N . SER A 1 109 ? -11.434 -8.815 37.237 1.00 42.91 109 SER A N 1
ATOM 820 C CA . SER A 1 109 ? -11.615 -9.703 38.375 1.00 42.91 109 SER A CA 1
ATOM 821 C C . SER A 1 109 ? -12.470 -8.941 39.382 1.00 42.91 109 SER A C 1
ATOM 823 O O . SER A 1 109 ? -11.984 -8.149 40.189 1.00 42.91 109 SER A O 1
ATOM 825 N N . ARG A 1 110 ? -13.785 -9.129 39.295 1.00 49.50 110 ARG A N 1
ATOM 826 C CA . ARG A 1 110 ? -14.685 -8.846 40.403 1.00 49.50 110 ARG A CA 1
ATOM 827 C C . ARG A 1 110 ? -14.386 -9.874 41.491 1.00 49.50 110 ARG A C 1
ATOM 829 O O . ARG A 1 110 ? -15.009 -10.924 41.543 1.00 49.50 110 ARG A O 1
ATOM 836 N N . SER A 1 111 ? -13.422 -9.558 42.343 1.00 42.03 111 SER A N 1
ATOM 837 C CA . SER A 1 111 ? -13.360 -10.082 43.703 1.00 42.03 111 SER A CA 1
ATOM 838 C C . SER A 1 111 ? -13.037 -8.919 44.631 1.00 42.03 111 SER A C 1
ATOM 840 O O . SER A 1 111 ? -11.886 -8.567 44.876 1.00 42.03 111 SER A O 1
ATOM 842 N N . SER A 1 112 ? -14.104 -8.273 45.083 1.00 45.12 112 SER A N 1
ATOM 843 C CA . SER A 1 112 ? -14.158 -7.640 46.392 1.00 45.12 112 SER A CA 1
ATOM 844 C C . SER A 1 112 ? -13.873 -8.671 47.493 1.00 45.12 112 SER A C 1
ATOM 846 O O . SER A 1 112 ? -14.287 -9.819 47.336 1.00 45.12 112 SER A O 1
ATOM 848 N N . LEU A 1 113 ? -13.328 -8.185 48.621 1.00 40.50 113 LEU A N 1
ATOM 849 C CA . LEU A 1 113 ? -13.068 -8.866 49.911 1.00 40.50 113 LEU A CA 1
ATOM 850 C C . LEU A 1 113 ? -11.712 -9.606 49.929 1.00 40.50 113 LEU A C 1
ATOM 852 O O . LEU A 1 113 ? -11.424 -10.368 49.022 1.00 40.50 113 LEU A O 1
ATOM 856 N N . SER A 1 114 ? -10.811 -9.461 50.899 1.00 37.50 114 SER A N 1
ATOM 857 C CA . SER A 1 114 ? -10.801 -8.741 52.175 1.00 37.50 114 SER A CA 1
ATOM 858 C C . SER A 1 114 ? -9.350 -8.624 52.673 1.00 37.50 114 SER A C 1
ATOM 860 O O . SER A 1 114 ? -8.448 -9.294 52.181 1.00 37.50 114 SER A O 1
ATOM 862 N N . ALA A 1 115 ? -9.151 -7.756 53.660 1.00 40.62 115 ALA A N 1
ATOM 863 C CA . ALA A 1 115 ? -7.909 -7.473 54.364 1.00 40.62 115 ALA A CA 1
ATOM 864 C C . ALA A 1 115 ? -7.150 -8.691 54.941 1.00 40.62 115 ALA A C 1
ATOM 866 O O . ALA A 1 115 ? -7.747 -9.708 55.279 1.00 40.62 115 ALA A O 1
ATOM 867 N N . SER A 1 116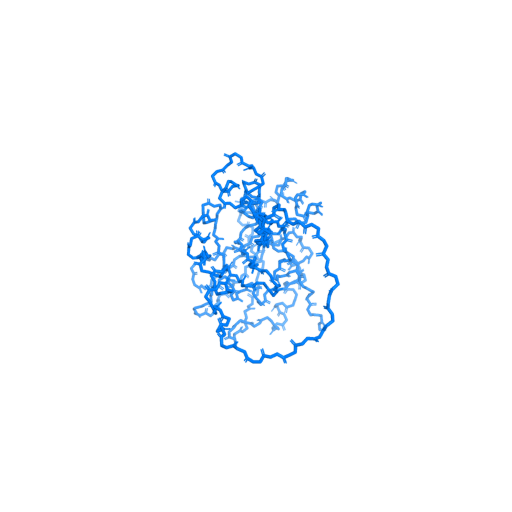 ? -5.866 -8.428 55.230 1.00 36.47 116 SER A N 1
ATOM 868 C CA . SER A 1 116 ? -5.028 -9.031 56.283 1.00 36.47 116 SER A CA 1
ATOM 869 C C . SER A 1 116 ? -4.343 -10.373 55.997 1.00 36.47 116 SER A C 1
ATOM 871 O O . SER A 1 116 ? -4.991 -11.376 55.724 1.00 36.47 116 SER A O 1
ATOM 873 N N . GLY A 1 117 ? -3.017 -10.404 56.192 1.00 31.20 117 GLY A N 1
ATOM 874 C CA . GLY A 1 117 ? -2.301 -11.640 56.517 1.00 31.20 117 GLY A CA 1
ATOM 875 C C . GLY A 1 117 ? -0.933 -11.803 55.861 1.00 31.20 117 GLY A C 1
ATOM 876 O O . GLY A 1 117 ? -0.817 -12.371 54.783 1.00 31.20 117 GLY A O 1
ATOM 877 N N . ASN A 1 118 ? 0.114 -11.373 56.567 1.00 40.03 118 ASN A N 1
ATOM 878 C CA . ASN A 1 118 ? 1.477 -11.898 56.440 1.00 40.03 118 ASN A CA 1
ATOM 879 C C . ASN A 1 118 ? 1.471 -13.437 56.368 1.00 40.03 118 ASN A C 1
ATOM 881 O O . ASN A 1 118 ? 0.960 -14.059 57.294 1.00 40.03 118 ASN A O 1
ATOM 885 N N . SER A 1 119 ? 2.166 -14.051 55.406 1.00 33.09 119 SER A N 1
ATOM 886 C CA . SER A 1 119 ? 2.941 -15.263 55.708 1.00 33.09 119 SER A CA 1
ATOM 887 C C . SER A 1 119 ? 3.987 -15.576 54.641 1.00 33.09 119 SER A C 1
ATOM 889 O O . SER A 1 119 ? 3.722 -15.595 53.442 1.00 33.09 119 SER A O 1
ATOM 891 N N . ARG A 1 120 ? 5.199 -15.809 55.139 1.00 39.97 120 ARG A N 1
ATOM 892 C CA . ARG A 1 120 ? 6.395 -16.270 54.438 1.00 39.97 120 ARG A CA 1
ATOM 893 C C . ARG A 1 120 ? 6.299 -17.784 54.215 1.00 39.97 120 ARG A C 1
ATOM 895 O O . ARG A 1 120 ? 5.794 -18.482 55.081 1.00 39.97 120 ARG A O 1
ATOM 902 N N . TYR A 1 121 ? 6.842 -18.247 53.088 1.00 37.50 121 TYR A N 1
ATOM 903 C CA . TYR A 1 121 ? 7.365 -19.597 52.827 1.00 37.50 121 TYR A CA 1
ATOM 904 C C . TYR A 1 121 ? 6.711 -20.779 53.568 1.00 37.50 121 TYR A C 1
ATOM 906 O O . TYR A 1 121 ? 7.049 -21.064 54.711 1.00 37.50 121 TYR A O 1
ATOM 914 N N . HIS A 1 122 ? 5.934 -21.585 52.842 1.00 33.84 122 HIS A N 1
ATOM 915 C CA . HIS A 1 122 ? 5.935 -23.032 53.057 1.00 33.84 122 HIS A CA 1
ATOM 916 C C . HIS A 1 122 ? 5.670 -23.759 51.736 1.00 33.84 122 HIS A C 1
ATOM 918 O O . HIS A 1 122 ? 4.600 -23.659 51.142 1.00 33.84 122 HIS A O 1
ATOM 924 N N . VAL A 1 123 ? 6.697 -24.471 51.274 1.00 43.09 123 VAL A N 1
ATOM 925 C CA . VAL A 1 123 ? 6.607 -25.510 50.251 1.00 43.09 123 VAL A CA 1
ATOM 926 C C . VAL A 1 123 ? 6.016 -26.738 50.933 1.00 43.09 123 VAL A C 1
ATOM 928 O O . VAL A 1 123 ? 6.661 -27.331 51.794 1.00 43.09 123 VAL A O 1
ATOM 931 N N . THR A 1 124 ? 4.805 -27.127 50.551 1.00 35.50 124 THR A N 1
ATOM 932 C CA . THR A 1 124 ? 4.306 -28.492 50.733 1.00 35.50 124 THR A CA 1
ATOM 933 C C . THR A 1 124 ? 3.627 -28.936 49.446 1.00 35.50 124 THR A C 1
ATOM 935 O O . THR A 1 124 ? 2.679 -28.326 48.953 1.00 35.50 124 THR A O 1
ATOM 938 N N . ALA A 1 125 ? 4.180 -29.999 48.867 1.00 43.59 125 ALA A N 1
ATOM 939 C CA . ALA A 1 125 ? 3.621 -30.697 47.730 1.00 43.59 125 ALA A CA 1
ATOM 940 C C . ALA A 1 125 ? 2.232 -31.237 48.100 1.00 43.59 125 ALA A C 1
ATOM 942 O O . ALA A 1 125 ? 2.103 -32.133 48.929 1.00 43.59 125 ALA A O 1
ATOM 943 N N . SER A 1 126 ? 1.197 -30.692 47.470 1.00 35.00 126 SER A N 1
ATOM 944 C CA . SER A 1 126 ? -0.108 -31.333 47.367 1.00 35.00 126 SER A CA 1
ATOM 945 C C . SER A 1 126 ? -0.628 -31.130 45.949 1.00 35.00 126 SER A C 1
ATOM 947 O O . SER A 1 126 ? -0.534 -30.050 45.366 1.00 35.00 126 SER A O 1
ATOM 949 N N . HIS A 1 127 ? -1.080 -32.228 45.355 1.00 39.88 127 HIS A N 1
ATOM 950 C CA . HIS A 1 127 ? -1.619 -32.289 44.011 1.00 39.88 127 HIS A CA 1
ATOM 951 C C . HIS A 1 127 ? -2.762 -31.292 43.813 1.00 39.88 127 HIS A C 1
ATOM 953 O O . HIS A 1 127 ? -3.873 -31.480 44.293 1.00 39.88 127 HIS A O 1
ATOM 959 N N . SER A 1 128 ? -2.501 -30.266 43.017 1.00 33.31 128 SER A N 1
ATOM 960 C CA . SER A 1 128 ? -3.506 -29.647 42.163 1.00 33.31 128 SER A CA 1
ATOM 961 C C . SER A 1 128 ? -2.787 -29.223 40.892 1.00 33.31 128 SER A C 1
ATOM 963 O O . SER A 1 128 ? -2.002 -28.280 40.860 1.00 33.31 128 SER A O 1
ATOM 965 N N . THR A 1 129 ? -2.983 -30.019 39.846 1.00 34.25 129 THR A N 1
ATOM 966 C CA . THR A 1 129 ? -2.600 -29.687 38.476 1.00 34.25 129 THR A CA 1
ATOM 967 C C . THR A 1 129 ? -2.985 -28.234 38.189 1.00 34.25 129 THR A C 1
ATOM 969 O O . THR A 1 129 ? -4.167 -27.902 38.335 1.00 34.25 129 THR A O 1
ATOM 972 N N . PRO A 1 130 ? -2.054 -27.351 37.784 1.00 39.59 130 PRO A N 1
ATOM 973 C CA . PRO A 1 130 ? -2.452 -26.053 37.281 1.00 39.59 130 PRO A CA 1
ATOM 974 C C . PRO A 1 130 ? -3.265 -26.332 36.023 1.00 39.59 130 PRO A C 1
ATOM 976 O O . PRO A 1 130 ? -2.751 -26.909 35.069 1.00 39.59 130 PRO A O 1
ATOM 979 N N . ASN A 1 131 ? -4.552 -26.000 36.071 1.00 39.22 131 ASN A N 1
ATOM 980 C CA . ASN A 1 131 ? -5.483 -26.136 34.965 1.00 39.22 131 ASN A CA 1
ATOM 981 C C . ASN A 1 131 ? -4.864 -25.447 33.733 1.00 39.22 131 ASN A C 1
ATOM 983 O O . ASN A 1 131 ? -4.867 -24.221 33.623 1.00 39.22 131 ASN A O 1
ATOM 987 N N . GLN A 1 132 ? -4.263 -26.238 32.839 1.00 39.41 132 GLN A N 1
ATOM 988 C CA . GLN A 1 132 ? -3.545 -25.782 31.644 1.00 39.41 132 GLN A CA 1
ATOM 989 C C . GLN A 1 132 ? -4.494 -25.222 30.564 1.00 39.41 132 GLN A C 1
ATOM 991 O O . GLN A 1 132 ? -4.051 -24.877 29.473 1.00 39.41 132 GLN A O 1
ATOM 996 N N . ASN A 1 133 ? -5.785 -25.049 30.866 1.00 40.31 133 ASN A N 1
ATOM 997 C CA . ASN A 1 133 ? -6.825 -24.777 29.874 1.00 40.31 133 ASN A CA 1
ATOM 998 C C . ASN A 1 133 ? -7.251 -23.308 29.708 1.00 40.31 133 ASN A C 1
ATOM 1000 O O . ASN A 1 133 ? -8.185 -23.045 28.958 1.00 40.31 133 ASN A O 1
ATOM 1004 N N . THR A 1 134 ? -6.593 -22.322 30.329 1.00 42.72 134 THR A N 1
ATOM 1005 C CA . THR A 1 134 ? -7.011 -20.901 30.190 1.00 42.72 134 THR A CA 1
ATOM 1006 C C . THR A 1 134 ? -5.956 -19.935 29.662 1.00 42.72 134 THR A C 1
ATOM 1008 O O . THR A 1 134 ? -6.262 -18.764 29.452 1.00 42.72 134 THR A O 1
ATOM 1011 N N . LYS A 1 135 ? -4.735 -20.394 29.359 1.00 44.25 135 LYS A N 1
ATOM 1012 C CA . LYS A 1 135 ? -3.752 -19.575 28.617 1.00 44.25 135 LYS A CA 1
ATOM 1013 C C . LYS A 1 135 ? -3.739 -19.841 27.106 1.00 44.25 135 LYS A C 1
ATOM 1015 O O . LYS A 1 135 ? -3.157 -19.049 26.374 1.00 44.25 135 LYS A O 1
ATOM 1020 N N . GLY A 1 136 ? -4.405 -20.904 26.646 1.00 41.59 136 GLY A N 1
ATOM 1021 C CA . GLY A 1 136 ? -4.470 -21.294 25.231 1.00 41.59 136 GLY A CA 1
ATOM 1022 C C . GLY A 1 136 ? -5.604 -20.657 24.416 1.00 41.59 136 GLY A C 1
ATOM 1023 O O . GLY A 1 136 ? -5.589 -20.741 23.195 1.00 41.59 136 GLY A O 1
ATOM 1024 N N . THR A 1 137 ? -6.578 -19.996 25.048 1.00 45.59 137 THR A N 1
ATOM 1025 C CA . THR A 1 137 ? -7.830 -19.578 24.383 1.00 45.59 137 THR A CA 1
ATOM 1026 C C . THR A 1 137 ? -7.816 -18.176 23.769 1.00 45.59 137 THR A C 1
ATOM 1028 O O . THR A 1 137 ? -8.646 -17.888 22.913 1.00 45.59 137 THR A O 1
ATOM 1031 N N . LEU A 1 138 ? -6.848 -17.311 24.099 1.00 47.16 138 LEU A N 1
ATOM 1032 C CA . LEU A 1 138 ? -6.788 -15.939 23.555 1.00 47.16 138 LEU A CA 1
ATOM 1033 C C . LEU A 1 138 ? -6.385 -15.863 22.070 1.00 47.16 138 LEU A C 1
ATOM 1035 O O . LEU A 1 138 ? -6.620 -14.842 21.428 1.00 47.16 138 LEU A O 1
ATOM 1039 N N . ILE A 1 139 ? -5.777 -16.924 21.531 1.00 51.53 139 ILE A N 1
ATOM 1040 C CA . ILE A 1 139 ? -5.383 -17.026 20.115 1.00 51.53 139 ILE A CA 1
ATOM 1041 C C . ILE A 1 139 ? -6.549 -17.563 19.258 1.00 51.53 139 ILE A C 1
ATOM 1043 O O . ILE A 1 139 ? -6.552 -17.380 18.047 1.00 51.53 139 ILE A O 1
ATOM 1047 N N . SER A 1 140 ? -7.574 -18.165 19.877 1.00 51.50 140 SER A N 1
ATOM 1048 C CA . SER A 1 140 ? -8.610 -18.936 19.168 1.00 51.50 140 SER A CA 1
ATOM 1049 C C . SER A 1 140 ? -9.710 -18.119 18.473 1.00 51.50 140 SER A C 1
ATOM 1051 O O . SER A 1 140 ? -10.511 -18.696 17.750 1.00 51.50 140 SER A O 1
ATOM 1053 N N . GLU A 1 141 ? -9.747 -16.794 18.640 1.00 71.25 141 GLU A N 1
ATOM 1054 C CA . GLU A 1 141 ? -10.830 -15.953 18.093 1.00 71.25 141 GLU A CA 1
ATOM 1055 C C . GLU A 1 141 ? -10.461 -15.166 16.828 1.00 71.25 141 GLU A C 1
ATOM 1057 O O . GLU A 1 141 ? -11.319 -14.492 16.268 1.00 71.25 141 GLU A O 1
ATOM 1062 N N . PHE A 1 142 ? -9.201 -15.174 16.381 1.00 83.56 142 PHE A N 1
ATOM 1063 C CA . PHE A 1 142 ? -8.811 -14.399 15.200 1.00 83.56 142 PHE A CA 1
ATOM 1064 C C . PHE A 1 142 ? -8.754 -15.268 13.950 1.00 83.56 142 PHE A C 1
ATOM 1066 O O . PHE A 1 142 ? -7.919 -16.166 13.847 1.00 83.56 142 PHE A O 1
ATOM 1073 N N . SER A 1 143 ? -9.609 -14.950 12.981 1.00 90.31 143 SER A N 1
ATOM 1074 C CA . SER A 1 143 ? -9.587 -15.545 11.650 1.00 90.31 143 SER A CA 1
ATOM 1075 C C . SER A 1 143 ? -9.002 -14.560 10.639 1.00 90.31 143 SER A C 1
ATOM 1077 O O . SER A 1 143 ? -9.520 -13.461 10.439 1.00 90.31 143 SER A O 1
ATOM 1079 N N . VAL A 1 144 ? -7.929 -14.983 9.965 1.00 92.06 144 VAL A N 1
ATOM 1080 C CA . VAL A 1 144 ? -7.345 -14.242 8.838 1.00 92.06 144 VAL A CA 1
ATOM 1081 C C . VAL A 1 144 ? -8.366 -14.104 7.709 1.00 92.06 144 VAL A C 1
ATOM 1083 O O . VAL A 1 144 ? -8.517 -13.017 7.162 1.00 92.06 144 VAL A O 1
ATOM 1086 N N . ASP A 1 145 ? -9.120 -15.163 7.409 1.00 94.06 145 ASP A N 1
ATOM 1087 C CA . ASP A 1 145 ? -10.142 -15.142 6.357 1.00 94.06 145 ASP A CA 1
ATOM 1088 C C . ASP A 1 145 ? -11.272 -14.161 6.674 1.00 94.06 145 ASP A C 1
ATOM 1090 O O . ASP A 1 145 ? -11.826 -13.530 5.778 1.00 94.06 145 ASP A O 1
ATOM 1094 N N . GLU A 1 146 ? -11.627 -14.025 7.952 1.00 93.81 146 GLU A N 1
ATOM 1095 C CA . GLU A 1 146 ? -12.604 -13.036 8.395 1.00 93.81 146 GLU A CA 1
ATOM 1096 C C . GLU A 1 146 ? -12.083 -11.613 8.221 1.00 93.81 146 GLU A C 1
ATOM 1098 O O . GLU A 1 146 ? -12.777 -10.799 7.619 1.00 93.81 146 GLU A O 1
ATOM 1103 N N . ALA A 1 147 ? -10.846 -11.340 8.643 1.00 95.00 147 ALA A N 1
ATOM 1104 C CA . ALA A 1 147 ? -10.222 -10.042 8.407 1.00 95.00 147 ALA A CA 1
ATOM 1105 C C . ALA A 1 147 ? -10.133 -9.724 6.904 1.00 95.00 147 ALA A C 1
ATOM 1107 O O . ALA A 1 147 ? -10.472 -8.621 6.481 1.00 95.00 147 ALA A O 1
ATOM 1108 N N . LEU A 1 148 ? -9.751 -10.692 6.067 1.00 96.50 148 LEU A N 1
ATOM 1109 C CA . LEU A 1 148 ? -9.732 -10.510 4.616 1.00 96.50 148 LEU A CA 1
ATOM 1110 C C . LEU A 1 148 ? -11.121 -10.151 4.076 1.00 96.50 148 LEU A C 1
ATOM 1112 O O . LEU A 1 148 ? -11.240 -9.185 3.328 1.00 96.50 148 LEU A O 1
ATOM 1116 N N . ARG A 1 149 ? -12.178 -10.867 4.483 1.00 96.38 149 ARG A N 1
ATOM 1117 C CA . ARG A 1 149 ? -13.557 -10.541 4.080 1.00 96.38 149 ARG A CA 1
ATOM 1118 C C . ARG A 1 149 ? -13.956 -9.136 4.523 1.00 96.38 149 ARG A C 1
ATOM 1120 O O . ARG A 1 149 ? -14.418 -8.353 3.698 1.00 96.38 149 ARG A O 1
ATOM 1127 N N . ASP A 1 150 ? -13.722 -8.808 5.786 1.00 96.44 150 ASP A N 1
ATOM 1128 C CA . ASP A 1 150 ? -14.108 -7.536 6.394 1.00 96.44 150 ASP A CA 1
ATOM 1129 C C . ASP A 1 150 ? -13.462 -6.326 5.713 1.00 96.44 150 ASP A C 1
ATOM 1131 O O . ASP A 1 150 ? -14.121 -5.306 5.496 1.00 96.44 150 ASP A O 1
ATOM 1135 N N . PHE A 1 151 ? -12.177 -6.441 5.370 1.00 97.81 151 PHE A N 1
ATOM 1136 C CA . PHE A 1 151 ? -11.405 -5.342 4.799 1.00 97.81 151 PHE A CA 1
ATOM 1137 C C . PHE A 1 151 ? -11.369 -5.339 3.263 1.00 97.81 151 PHE A C 1
ATOM 1139 O O . PHE A 1 151 ? -11.063 -4.306 2.668 1.00 97.81 151 PHE A O 1
ATOM 1146 N N . SER A 1 152 ? -11.738 -6.439 2.597 1.00 97.31 152 SER A N 1
ATOM 1147 C CA . SER A 1 152 ? -11.764 -6.512 1.125 1.00 97.31 152 SER A CA 1
ATOM 1148 C C . SER A 1 152 ? -12.708 -5.494 0.476 1.00 97.31 152 SER A C 1
ATOM 1150 O O . SER A 1 152 ? -12.463 -5.057 -0.646 1.00 97.31 152 SER A O 1
ATOM 1152 N N . LYS A 1 153 ? -13.751 -5.053 1.193 1.00 96.94 153 LYS A N 1
ATOM 1153 C CA . LYS A 1 153 ? -14.705 -4.045 0.705 1.00 96.94 153 LYS A CA 1
ATOM 1154 C C . LYS A 1 153 ? -14.085 -2.662 0.461 1.00 96.94 153 LYS A C 1
ATOM 1156 O O . LYS A 1 153 ? -14.662 -1.879 -0.283 1.00 96.94 153 LYS A O 1
ATOM 1161 N N . TYR A 1 154 ? -12.939 -2.351 1.075 1.00 97.94 154 TYR A N 1
ATOM 1162 C CA . TYR A 1 154 ? -12.246 -1.070 0.868 1.00 97.94 154 TYR A CA 1
ATOM 1163 C C . TYR A 1 154 ? -11.291 -1.101 -0.326 1.00 97.94 154 TYR A C 1
ATOM 1165 O O . TYR A 1 154 ? -10.894 -0.051 -0.833 1.00 97.94 154 TYR A O 1
ATOM 1173 N N . GLY A 1 155 ? -10.893 -2.294 -0.766 1.00 97.44 155 GLY A N 1
ATOM 1174 C CA . GLY A 1 155 ? -10.043 -2.495 -1.929 1.00 97.44 155 GLY A CA 1
ATOM 1175 C C . GLY A 1 155 ? -9.198 -3.757 -1.841 1.00 97.44 155 GLY A C 1
ATOM 1176 O O . GLY A 1 155 ? -9.252 -4.519 -0.875 1.00 97.44 155 GLY A O 1
ATOM 1177 N N . THR A 1 156 ? -8.395 -3.969 -2.880 1.00 97.50 156 THR A N 1
ATOM 1178 C CA . THR A 1 156 ? -7.564 -5.164 -3.028 1.00 97.50 156 THR A CA 1
ATOM 1179 C C . THR A 1 156 ? -6.514 -5.245 -1.925 1.00 97.50 156 THR A C 1
ATOM 1181 O O . THR A 1 156 ? -5.646 -4.377 -1.808 1.00 97.50 156 THR A O 1
ATOM 1184 N N . ILE A 1 157 ? -6.565 -6.325 -1.148 1.00 98.00 157 ILE A N 1
ATOM 1185 C CA . ILE A 1 157 ? -5.552 -6.668 -0.152 1.00 98.00 157 ILE A CA 1
ATOM 1186 C C . ILE A 1 157 ? -4.456 -7.476 -0.851 1.00 98.00 157 ILE A C 1
ATOM 1188 O O . ILE A 1 157 ? -4.723 -8.503 -1.470 1.00 98.00 157 ILE A O 1
ATOM 1192 N N . VAL A 1 158 ? -3.221 -6.996 -0.760 1.00 97.12 158 VAL A N 1
ATOM 1193 C CA . VAL A 1 158 ? -2.027 -7.640 -1.316 1.00 97.12 158 VAL A CA 1
ATOM 1194 C C . VAL A 1 158 ? -1.449 -8.668 -0.352 1.00 97.12 158 VAL A C 1
ATOM 1196 O O . VAL A 1 158 ? -0.963 -9.710 -0.787 1.00 97.12 158 VAL A O 1
ATOM 1199 N N . ASP A 1 159 ? -1.465 -8.368 0.946 1.00 96.19 159 ASP A N 1
ATOM 1200 C CA . ASP A 1 159 ? -0.919 -9.258 1.964 1.00 96.19 159 ASP A CA 1
ATOM 1201 C C . ASP A 1 159 ? -1.549 -9.014 3.334 1.00 96.19 159 ASP A C 1
ATOM 1203 O O . ASP A 1 159 ? -1.924 -7.890 3.679 1.00 96.19 159 ASP A O 1
ATOM 1207 N N . ILE A 1 160 ? -1.589 -10.073 4.134 1.00 96.38 160 ILE A N 1
ATOM 1208 C CA . ILE A 1 160 ? -1.836 -10.011 5.569 1.00 96.38 160 ILE A CA 1
ATOM 1209 C C . ILE A 1 160 ? -0.720 -10.782 6.265 1.00 96.38 160 ILE A C 1
ATOM 1211 O O . ILE A 1 160 ? -0.534 -11.977 6.038 1.00 96.38 160 ILE A O 1
ATOM 1215 N N . SER A 1 161 ? 0.059 -10.087 7.089 1.00 94.62 161 SER A N 1
ATOM 1216 C CA . SER A 1 161 ? 1.256 -10.653 7.709 1.00 94.62 161 SER A CA 1
ATOM 1217 C C . SER A 1 161 ? 1.253 -10.462 9.227 1.00 94.62 161 SER A C 1
ATOM 1219 O O . SER A 1 161 ? 0.783 -9.440 9.731 1.00 94.62 161 SER A O 1
ATOM 1221 N N . PRO A 1 162 ? 1.740 -11.443 10.005 1.00 93.88 162 PRO A N 1
ATOM 1222 C CA . PRO A 1 162 ? 1.859 -11.286 11.448 1.00 93.88 162 PRO A CA 1
ATOM 1223 C C . PRO A 1 162 ? 2.939 -10.253 11.787 1.00 93.88 162 PRO A C 1
ATOM 1225 O O . PRO A 1 162 ? 3.998 -10.210 11.163 1.00 93.88 162 PRO A O 1
ATOM 1228 N N . VAL A 1 163 ? 2.702 -9.454 12.828 1.00 93.88 163 VAL A N 1
ATOM 1229 C CA . VAL A 1 163 ? 3.676 -8.478 13.337 1.00 93.88 163 VAL A CA 1
ATOM 1230 C C . VAL A 1 163 ? 4.219 -8.973 14.669 1.00 93.88 163 VAL A C 1
ATOM 1232 O O . VAL A 1 163 ? 3.453 -9.322 15.568 1.00 93.88 163 VAL A O 1
ATOM 1235 N N . ILE A 1 164 ? 5.548 -8.976 14.816 1.00 89.94 164 ILE A N 1
ATOM 1236 C CA . ILE A 1 164 ? 6.214 -9.420 16.046 1.00 89.94 164 ILE A CA 1
ATOM 1237 C C . ILE A 1 164 ? 5.756 -8.539 17.211 1.00 89.94 164 ILE A C 1
ATOM 1239 O O . ILE A 1 164 ? 6.101 -7.362 17.320 1.00 89.94 164 ILE A O 1
ATOM 1243 N N . SER A 1 165 ? 4.951 -9.116 18.097 1.00 88.62 165 SER A N 1
ATOM 1244 C CA . SER A 1 165 ? 4.399 -8.421 19.249 1.00 88.62 165 SER A CA 1
ATOM 1245 C C . SER A 1 165 ? 4.040 -9.408 20.352 1.00 88.62 165 SER A C 1
ATOM 1247 O O . SER A 1 165 ? 3.740 -10.570 20.103 1.00 88.62 165 SER A O 1
ATOM 1249 N N . ARG A 1 166 ? 4.013 -8.926 21.599 1.00 85.75 166 ARG A N 1
ATOM 1250 C CA . ARG A 1 166 ? 3.511 -9.703 22.750 1.00 85.75 166 ARG A CA 1
ATOM 1251 C C . ARG A 1 166 ? 1.982 -9.835 22.766 1.00 85.75 166 ARG A C 1
ATOM 1253 O O . ARG A 1 166 ? 1.436 -10.493 23.644 1.00 85.75 166 ARG A O 1
ATOM 1260 N N . LYS A 1 167 ? 1.293 -9.144 21.857 1.00 87.62 167 LYS A N 1
ATOM 1261 C CA . LYS A 1 167 ? -0.163 -9.154 21.683 1.00 87.62 167 LYS A CA 1
ATOM 1262 C C . LYS A 1 167 ? -0.481 -9.563 20.251 1.00 87.62 167 LYS A C 1
ATOM 1264 O O . LYS A 1 167 ? 0.374 -9.422 19.384 1.00 87.62 167 LYS A O 1
ATOM 1269 N N . LEU A 1 168 ? -1.711 -10.004 20.001 1.00 91.00 168 LEU A N 1
ATOM 1270 C CA . LEU A 1 168 ? -2.167 -10.269 18.641 1.00 91.00 168 LEU A CA 1
ATOM 1271 C C . LEU A 1 168 ? -2.048 -8.990 17.802 1.00 91.00 168 LEU A C 1
ATOM 1273 O O . LEU A 1 168 ? -2.650 -7.965 18.132 1.00 91.00 168 LEU A O 1
ATOM 1277 N N . CYS A 1 169 ? -1.222 -9.058 16.763 1.00 94.12 169 CYS A N 1
ATOM 1278 C CA . CYS A 1 169 ? -0.868 -7.930 15.922 1.00 94.12 169 CYS A CA 1
ATOM 1279 C C . CYS A 1 169 ? -0.617 -8.426 14.499 1.00 94.12 169 CYS A C 1
ATOM 1281 O O . CYS A 1 169 ? 0.115 -9.400 14.307 1.00 94.12 169 CYS A O 1
ATOM 1283 N N . PHE A 1 170 ? -1.194 -7.753 13.512 1.00 96.12 170 PHE A N 1
ATOM 1284 C CA . PHE A 1 170 ? -0.978 -8.066 12.103 1.00 96.12 170 PHE A CA 1
ATOM 1285 C C . PHE A 1 170 ? -0.906 -6.787 11.271 1.00 96.12 170 PHE A C 1
ATOM 1287 O O . PHE A 1 170 ? -1.396 -5.735 11.683 1.00 96.12 170 PHE A O 1
ATOM 1294 N N . ALA A 1 171 ? -0.258 -6.887 10.119 1.00 97.56 171 ALA A N 1
ATOM 1295 C CA . ALA A 1 171 ? -0.191 -5.856 9.106 1.00 97.56 171 ALA A CA 1
ATOM 1296 C C . ALA A 1 171 ? -1.102 -6.245 7.945 1.00 97.56 171 ALA A C 1
ATOM 1298 O O . ALA A 1 171 ? -1.076 -7.387 7.483 1.00 97.56 171 ALA A O 1
ATOM 1299 N N . LEU A 1 172 ? -1.898 -5.292 7.482 1.00 97.88 172 LEU A N 1
ATOM 1300 C CA . LEU A 1 172 ? -2.755 -5.411 6.318 1.00 97.88 172 LEU A CA 1
ATOM 1301 C C . LEU A 1 172 ? -2.214 -4.491 5.225 1.00 97.88 172 LEU A C 1
ATOM 1303 O O . LEU A 1 172 ? -2.152 -3.276 5.407 1.00 97.88 172 LEU A O 1
ATOM 1307 N N . HIS A 1 173 ? -1.814 -5.073 4.101 1.00 97.94 173 HIS A N 1
ATOM 1308 C CA . HIS A 1 173 ? -1.244 -4.348 2.974 1.00 97.94 173 HIS A CA 1
ATOM 1309 C C . HIS A 1 173 ? -2.271 -4.249 1.855 1.00 97.94 173 HIS A C 1
ATOM 1311 O O . HIS A 1 173 ? -2.657 -5.262 1.278 1.00 97.94 173 HIS A O 1
ATOM 1317 N N . PHE A 1 174 ? -2.679 -3.034 1.513 1.00 98.56 174 PHE A N 1
ATOM 1318 C CA . PHE A 1 174 ? -3.540 -2.757 0.371 1.00 98.56 174 PHE A CA 1
ATOM 1319 C C . PHE A 1 174 ? -2.734 -2.494 -0.906 1.00 98.56 174 PHE A C 1
ATOM 1321 O O . PHE A 1 174 ? -1.552 -2.136 -0.887 1.00 98.56 174 PHE A O 1
ATOM 1328 N N . ALA A 1 175 ? -3.393 -2.659 -2.049 1.00 98.06 175 ALA A N 1
ATOM 1329 C CA . ALA A 1 175 ? -2.844 -2.266 -3.339 1.00 98.06 175 ALA A CA 1
ATOM 1330 C C . ALA A 1 175 ? -2.823 -0.738 -3.510 1.00 98.06 175 ALA A C 1
ATOM 1332 O O . ALA A 1 175 ? -1.904 -0.238 -4.146 1.00 98.06 175 ALA A O 1
ATOM 1333 N N . ASP A 1 176 ? -3.772 -0.012 -2.907 1.00 97.62 176 ASP A N 1
ATOM 1334 C CA . ASP A 1 176 ? -3.943 1.450 -2.983 1.00 97.62 176 ASP A CA 1
ATOM 1335 C C . ASP A 1 176 ? -4.000 2.065 -1.572 1.00 97.62 176 ASP A C 1
ATOM 1337 O O . ASP A 1 176 ? -4.612 1.511 -0.655 1.00 97.62 176 ASP A O 1
ATOM 1341 N N . VAL A 1 177 ? -3.370 3.226 -1.390 1.00 97.75 177 VAL A N 1
ATOM 1342 C CA . VAL A 1 177 ? -3.380 3.988 -0.136 1.00 97.75 177 VAL A CA 1
ATOM 1343 C C . VAL A 1 177 ? -4.783 4.473 0.224 1.00 97.75 177 VAL A C 1
ATOM 1345 O O . VAL A 1 177 ? -5.123 4.520 1.404 1.00 97.75 177 VAL A O 1
ATOM 1348 N N . ARG A 1 178 ? -5.634 4.754 -0.770 1.00 97.50 178 ARG A N 1
ATOM 1349 C CA . ARG A 1 178 ? -7.038 5.146 -0.569 1.00 97.50 178 ARG A CA 1
ATOM 1350 C C . ARG A 1 178 ? -7.807 4.096 0.215 1.00 97.50 178 ARG A C 1
ATOM 1352 O O . ARG A 1 178 ? -8.559 4.437 1.121 1.00 97.50 178 ARG A O 1
ATOM 1359 N N . SER A 1 179 ? -7.578 2.822 -0.097 1.00 98.38 179 SER A N 1
ATOM 1360 C CA . SER A 1 179 ? -8.202 1.700 0.603 1.00 98.38 179 SER A CA 1
ATOM 1361 C C . SER A 1 179 ? -7.762 1.631 2.062 1.00 98.38 179 SER A C 1
ATOM 1363 O O . SER A 1 179 ? -8.593 1.407 2.937 1.00 98.38 179 SER A O 1
ATOM 1365 N N . ALA A 1 180 ? -6.479 1.885 2.340 1.00 98.44 180 ALA A N 1
ATOM 1366 C CA . ALA A 1 180 ? -5.964 1.945 3.705 1.00 98.44 180 ALA A CA 1
ATOM 1367 C C . ALA A 1 180 ? -6.544 3.135 4.489 1.00 98.44 180 ALA A C 1
ATOM 1369 O O . ALA A 1 180 ? -6.936 2.969 5.642 1.00 98.44 180 ALA A O 1
ATOM 1370 N N . ILE A 1 181 ? -6.649 4.312 3.863 1.00 98.31 181 ILE A N 1
ATOM 1371 C CA . ILE A 1 181 ? -7.271 5.502 4.463 1.00 98.31 181 ILE A CA 1
ATOM 1372 C C . ILE A 1 181 ? -8.739 5.216 4.800 1.00 98.31 181 ILE A C 1
ATOM 1374 O O . ILE A 1 181 ? -9.141 5.383 5.949 1.00 98.31 181 ILE A O 1
ATOM 1378 N N . ALA A 1 182 ? -9.516 4.714 3.836 1.00 97.88 182 ALA A N 1
ATOM 1379 C CA . ALA A 1 182 ? -10.930 4.398 4.029 1.00 97.88 182 ALA A CA 1
ATOM 1380 C C . ALA A 1 182 ? -11.143 3.331 5.116 1.00 97.88 182 ALA A C 1
ATOM 1382 O O . ALA A 1 182 ? -11.985 3.496 5.996 1.00 97.88 182 ALA A O 1
ATOM 1383 N N . ALA A 1 183 ? -10.341 2.260 5.100 1.00 98.00 183 ALA A N 1
ATOM 1384 C CA . ALA A 1 183 ? -10.400 1.206 6.107 1.00 98.00 183 ALA A CA 1
ATOM 1385 C C . ALA A 1 183 ? -10.082 1.728 7.514 1.00 98.00 183 ALA A C 1
ATOM 1387 O O . ALA A 1 183 ? -10.769 1.372 8.471 1.00 98.00 183 ALA A O 1
ATOM 1388 N N . LYS A 1 184 ? -9.053 2.577 7.644 1.00 97.94 184 LYS A N 1
ATOM 1389 C CA . LYS A 1 184 ? -8.677 3.190 8.920 1.00 97.94 184 LYS A CA 1
ATOM 1390 C C . LYS A 1 184 ? -9.784 4.109 9.437 1.00 97.94 184 LYS A C 1
ATOM 1392 O O . LYS A 1 184 ? -10.172 3.969 10.592 1.00 97.94 184 LYS A O 1
ATOM 1397 N N . GLN A 1 185 ? -10.302 4.995 8.585 1.00 96.50 185 GLN A N 1
ATOM 1398 C CA . GLN A 1 185 ? -11.382 5.920 8.936 1.00 96.50 185 GLN A CA 1
ATOM 1399 C C . GLN A 1 185 ? -12.626 5.167 9.415 1.00 96.50 185 GLN A C 1
ATOM 1401 O O . GLN A 1 185 ? -13.143 5.472 10.484 1.00 96.50 185 GLN A O 1
ATOM 1406 N N . GLU A 1 186 ? -13.060 4.131 8.692 1.00 96.31 186 GLU A N 1
ATOM 1407 C CA . GLU A 1 186 ? -14.226 3.339 9.096 1.00 96.31 186 GLU A CA 1
ATOM 1408 C C . GLU A 1 186 ? -13.997 2.626 10.439 1.00 96.31 186 GLU A C 1
ATOM 1410 O O . GLU A 1 186 ? -14.909 2.539 11.259 1.00 96.31 186 GLU A O 1
ATOM 1415 N N . MET A 1 187 ? -12.781 2.136 10.699 1.00 95.62 187 MET A N 1
ATOM 1416 C CA . MET A 1 187 ? -12.448 1.479 11.967 1.00 95.62 187 MET A CA 1
ATOM 1417 C C . MET A 1 187 ? -12.424 2.451 13.157 1.00 95.62 187 MET A C 1
ATOM 1419 O O . MET A 1 187 ? -12.679 2.042 14.287 1.00 95.62 187 MET A O 1
ATOM 1423 N N . GLU A 1 188 ? -12.125 3.726 12.914 1.00 94.19 188 GLU A N 1
ATOM 1424 C CA . GLU A 1 188 ? -12.129 4.781 13.935 1.00 94.19 188 GLU A CA 1
ATOM 1425 C C . GLU A 1 188 ? -13.539 5.333 14.216 1.00 94.19 188 GLU A C 1
ATOM 1427 O O . GLU A 1 188 ? -13.772 5.919 15.275 1.00 94.19 188 GLU A O 1
ATOM 1432 N N . LEU A 1 189 ? -14.501 5.100 13.318 1.00 93.69 189 LEU A N 1
ATOM 1433 C CA . LEU A 1 189 ? -15.912 5.430 13.520 1.00 93.69 189 LEU A CA 1
ATOM 1434 C C . LEU A 1 189 ? -16.606 4.344 14.357 1.00 93.69 189 LEU A C 1
ATOM 1436 O O . LEU A 1 189 ? -16.960 3.283 13.847 1.00 93.69 189 LEU A O 1
ATOM 1440 N N . LEU A 1 190 ? -16.844 4.619 15.645 1.00 83.88 190 LEU A N 1
ATOM 1441 C CA . LEU A 1 190 ? -17.426 3.652 16.595 1.00 83.88 190 LEU A CA 1
ATOM 1442 C C . LEU A 1 190 ? -18.809 3.117 16.190 1.00 83.88 190 LEU A C 1
ATOM 1444 O O . LEU A 1 190 ? -19.124 1.967 16.493 1.00 83.88 190 LEU A O 1
ATOM 1448 N N . ASP A 1 191 ? -19.608 3.930 15.501 1.00 89.94 191 ASP A N 1
ATOM 1449 C CA . ASP A 1 191 ? -20.959 3.560 15.065 1.00 89.94 191 ASP A CA 1
ATOM 1450 C C . ASP A 1 191 ? -20.960 2.721 13.776 1.00 89.94 191 ASP A C 1
ATOM 1452 O O . ASP A 1 191 ? -22.006 2.237 13.338 1.00 89.94 191 ASP A O 1
ATOM 1456 N N . SER A 1 192 ? -19.794 2.530 13.152 1.00 91.75 192 SER A N 1
ATOM 1457 C CA . SER A 1 192 ? -19.670 1.710 11.956 1.00 91.75 192 SER A CA 1
ATOM 1458 C C . SER A 1 192 ? -19.642 0.219 12.298 1.00 91.75 192 SER A C 1
ATOM 1460 O O . SER A 1 192 ? -19.225 -0.206 13.379 1.00 91.75 192 SER A O 1
ATOM 1462 N N . SER A 1 193 ? -20.044 -0.624 11.342 1.00 90.88 193 SER A N 1
ATOM 1463 C CA . SER A 1 193 ? -20.004 -2.081 11.524 1.00 90.88 193 SER A CA 1
ATOM 1464 C C . SER A 1 193 ? -18.584 -2.588 11.822 1.00 90.88 193 SER A C 1
ATOM 1466 O O . SER A 1 193 ? -18.409 -3.479 12.654 1.00 90.88 193 SER A O 1
ATOM 1468 N N . ILE A 1 194 ? -17.570 -2.004 11.175 1.00 94.00 194 ILE A N 1
ATOM 1469 C CA . ILE A 1 194 ? -16.169 -2.400 11.356 1.00 94.00 194 ILE A CA 1
ATOM 1470 C C . ILE A 1 194 ? -15.585 -1.797 12.631 1.00 94.00 194 ILE A C 1
ATOM 1472 O O . ILE A 1 194 ? -14.941 -2.523 13.383 1.00 94.00 194 ILE A O 1
ATOM 1476 N N . GLY A 1 195 ? -15.860 -0.530 12.931 1.00 93.50 195 GLY A N 1
ATOM 1477 C CA . GLY A 1 195 ? -15.434 0.115 14.171 1.00 93.50 195 GLY A CA 1
ATOM 1478 C C . GLY A 1 195 ? -16.004 -0.583 15.403 1.00 93.50 195 GLY A C 1
ATOM 1479 O O . GLY A 1 195 ? -15.267 -0.872 16.339 1.00 93.50 195 GLY A O 1
ATOM 1480 N N . GLY A 1 196 ? -17.275 -0.995 15.371 1.00 92.31 196 GLY A N 1
ATOM 1481 C CA . GLY A 1 196 ? -17.880 -1.798 16.435 1.00 92.31 196 GLY A CA 1
ATOM 1482 C C . GLY A 1 196 ? -17.244 -3.186 16.592 1.00 92.31 196 GLY A C 1
ATOM 1483 O O . GLY A 1 196 ? -16.959 -3.616 17.714 1.00 92.31 196 GLY A O 1
ATOM 1484 N N . LYS A 1 197 ? -16.979 -3.886 15.478 1.00 92.44 197 LYS A N 1
ATOM 1485 C CA . LYS A 1 197 ? -16.354 -5.223 15.469 1.00 92.44 197 LYS A CA 1
ATOM 1486 C C . LYS A 1 197 ? -14.900 -5.196 15.947 1.00 92.44 197 LYS A C 1
ATOM 1488 O O . LYS A 1 197 ? -14.473 -6.075 16.693 1.00 92.44 197 LYS A O 1
ATOM 1493 N N . TYR A 1 198 ? -14.156 -4.167 15.552 1.00 92.75 198 TYR A N 1
ATOM 1494 C CA . TYR A 1 198 ? -12.745 -3.974 15.876 1.00 92.75 198 TYR A CA 1
ATOM 1495 C C . TYR A 1 198 ? -12.524 -2.934 16.989 1.00 92.75 198 TYR A C 1
ATOM 1497 O O . TYR A 1 198 ? -11.412 -2.447 17.152 1.00 92.75 198 TYR A O 1
ATOM 1505 N N . LYS A 1 199 ? -13.535 -2.638 17.817 1.00 92.31 199 LYS A N 1
ATOM 1506 C CA . LYS A 1 199 ? -13.480 -1.591 18.860 1.00 92.31 199 LYS A CA 1
ATOM 1507 C C . LYS A 1 199 ? -12.341 -1.747 19.871 1.00 92.31 199 LYS A C 1
ATOM 1509 O O . LYS A 1 199 ? -11.832 -0.770 20.406 1.00 92.31 199 LYS A O 1
ATOM 1514 N N . ASP A 1 200 ? -11.944 -2.991 20.137 1.00 91.50 200 ASP A N 1
ATOM 1515 C CA . ASP A 1 200 ? -10.859 -3.326 21.060 1.00 91.50 200 ASP A CA 1
ATOM 1516 C C . ASP A 1 200 ? -9.511 -3.437 20.328 1.00 91.50 200 ASP A C 1
ATOM 1518 O O . ASP A 1 200 ? -8.562 -4.027 20.842 1.00 91.50 200 ASP A O 1
ATOM 1522 N N . TRP A 1 201 ? -9.403 -2.911 19.109 1.00 93.81 201 TRP A N 1
ATOM 1523 C CA . TRP A 1 201 ? -8.180 -2.893 18.320 1.00 93.81 201 TRP A CA 1
ATOM 1524 C C . TRP A 1 201 ? -7.684 -1.465 18.140 1.00 93.81 201 TRP A C 1
ATOM 1526 O O . TRP A 1 201 ? -8.448 -0.528 17.949 1.00 93.81 201 TRP A O 1
ATOM 1536 N N . LEU A 1 202 ? -6.365 -1.312 18.165 1.00 95.44 202 LEU A N 1
ATOM 1537 C CA . LEU A 1 202 ? -5.707 -0.103 17.690 1.00 95.44 202 LEU A CA 1
ATOM 1538 C C . LEU A 1 202 ? -5.341 -0.278 16.219 1.00 95.44 202 LEU A C 1
ATOM 1540 O O . LEU A 1 202 ? -4.860 -1.351 15.850 1.00 95.44 202 LEU A O 1
ATOM 1544 N N . VAL A 1 203 ? -5.498 0.785 15.428 1.00 97.31 203 VAL A N 1
ATOM 1545 C CA . VAL A 1 203 ? -5.017 0.883 14.043 1.00 97.31 203 VAL A CA 1
ATOM 1546 C C . VAL A 1 203 ? -4.095 2.082 13.882 1.00 97.31 203 VAL A C 1
ATOM 1548 O O . VAL A 1 203 ? -4.338 3.147 14.443 1.00 97.31 203 VAL A O 1
ATOM 1551 N N . TRP A 1 204 ? -3.029 1.919 13.107 1.00 97.88 204 TRP A N 1
ATOM 1552 C CA . TRP A 1 204 ? -2.191 3.021 12.640 1.00 97.88 204 TRP A CA 1
ATOM 1553 C C . TRP A 1 204 ? -1.517 2.650 11.318 1.00 97.88 204 TRP A C 1
ATOM 1555 O O . TRP A 1 204 ? -1.503 1.482 10.925 1.00 97.88 204 TRP A O 1
ATOM 1565 N N . TYR A 1 205 ? -0.947 3.636 10.626 1.00 98.12 205 TYR A N 1
ATOM 1566 C CA . TYR A 1 205 ? -0.207 3.387 9.392 1.00 98.12 205 TYR A CA 1
ATOM 1567 C C . TYR A 1 205 ? 1.146 2.727 9.680 1.00 98.12 205 TYR A C 1
ATOM 1569 O O . TYR A 1 205 ? 1.936 3.201 10.499 1.00 98.12 205 TYR A O 1
ATOM 1577 N N . GLY A 1 206 ? 1.412 1.617 8.998 1.00 96.31 206 GLY A N 1
ATOM 1578 C CA . GLY A 1 206 ? 2.729 0.996 8.940 1.00 96.31 206 GLY A CA 1
ATOM 1579 C C . GLY A 1 206 ? 3.597 1.623 7.852 1.00 96.31 206 GLY A C 1
ATOM 1580 O O . GLY A 1 206 ? 3.114 2.354 6.988 1.00 96.31 206 GLY A O 1
ATOM 1581 N N . LYS A 1 207 ? 4.894 1.300 7.857 1.00 93.81 207 LYS A N 1
ATOM 1582 C CA . LYS A 1 207 ? 5.766 1.638 6.726 1.00 93.81 207 LYS A CA 1
ATOM 1583 C C . LYS A 1 207 ? 5.332 0.863 5.484 1.00 93.81 207 LYS A C 1
ATOM 1585 O O . LYS A 1 207 ? 4.919 -0.295 5.580 1.00 93.81 207 LYS A O 1
ATOM 1590 N N . ASP A 1 208 ? 5.444 1.500 4.326 1.00 94.06 208 ASP A N 1
ATOM 1591 C CA . ASP A 1 208 ? 5.286 0.799 3.057 1.00 94.06 208 ASP A CA 1
ATOM 1592 C C . ASP A 1 208 ? 6.530 -0.075 2.807 1.00 94.06 208 ASP A C 1
ATOM 1594 O O . ASP A 1 208 ? 7.639 0.411 3.038 1.00 94.06 208 ASP A O 1
ATOM 1598 N N . PRO A 1 209 ? 6.392 -1.337 2.356 1.00 93.81 209 PRO A N 1
ATOM 1599 C CA . PRO A 1 209 ? 7.540 -2.184 2.026 1.00 93.81 209 PRO A CA 1
ATOM 1600 C C . PRO A 1 209 ? 8.531 -1.548 1.044 1.00 93.81 209 PRO A C 1
ATOM 1602 O O . PRO A 1 209 ? 9.719 -1.846 1.113 1.00 93.81 209 PRO A O 1
ATOM 1605 N N . THR A 1 210 ? 8.060 -0.653 0.170 1.00 96.00 210 THR A N 1
ATOM 1606 C CA . THR A 1 210 ? 8.901 0.019 -0.829 1.00 96.00 210 THR A CA 1
ATOM 1607 C C . THR A 1 210 ? 9.579 1.287 -0.306 1.00 96.00 210 THR A C 1
ATOM 1609 O O . THR A 1 210 ? 10.437 1.850 -0.990 1.00 96.00 210 THR A O 1
ATOM 1612 N N . ASP A 1 211 ? 9.214 1.749 0.899 1.00 94.44 211 ASP A N 1
ATOM 1613 C CA . ASP A 1 211 ? 9.751 2.947 1.562 1.00 94.44 211 ASP A CA 1
ATOM 1614 C C . ASP A 1 211 ? 11.124 2.654 2.193 1.00 94.44 211 ASP A C 1
ATOM 1616 O O . ASP A 1 211 ? 11.348 2.749 3.404 1.00 94.44 211 ASP A O 1
ATOM 1620 N N . VAL A 1 212 ? 12.040 2.217 1.331 1.00 93.19 212 VAL A N 1
ATOM 1621 C CA . VAL A 1 212 ? 13.439 1.919 1.621 1.00 93.19 212 VAL A CA 1
ATOM 1622 C C . VAL A 1 212 ? 14.327 2.589 0.569 1.00 93.19 212 VAL A C 1
ATOM 1624 O O . VAL A 1 212 ? 13.901 2.744 -0.578 1.00 93.19 212 VAL A O 1
ATOM 1627 N N . PRO A 1 213 ? 15.557 3.003 0.916 1.00 91.31 213 PRO A N 1
ATOM 1628 C CA . PRO A 1 213 ? 16.459 3.636 -0.040 1.00 91.31 213 PRO A CA 1
ATOM 1629 C C . PRO A 1 213 ? 16.784 2.731 -1.230 1.00 91.31 213 PRO A C 1
ATOM 1631 O O . PRO A 1 213 ? 16.889 1.512 -1.095 1.00 91.31 213 PRO A O 1
ATOM 1634 N N . VAL A 1 214 ? 17.008 3.351 -2.384 1.00 90.06 214 VAL A N 1
ATOM 1635 C CA . VAL A 1 214 ? 17.586 2.674 -3.547 1.00 90.06 214 VAL A CA 1
ATOM 1636 C C . VAL A 1 214 ? 19.082 2.447 -3.326 1.00 90.06 214 VAL A C 1
ATOM 1638 O O . VAL A 1 214 ? 19.767 3.319 -2.785 1.00 90.06 214 VAL A O 1
ATOM 1641 N N . TYR A 1 215 ? 19.603 1.304 -3.776 1.00 82.56 215 TYR A N 1
ATOM 1642 C CA . TYR A 1 215 ? 21.044 1.072 -3.816 1.00 82.56 215 TYR A CA 1
ATOM 1643 C C . TYR A 1 215 ? 21.675 1.911 -4.935 1.00 82.56 215 TYR A C 1
ATOM 1645 O O . TYR A 1 215 ? 21.309 1.757 -6.100 1.00 82.56 215 TYR A O 1
ATOM 1653 N N . LYS A 1 216 ? 22.615 2.794 -4.588 1.00 75.38 216 LYS A N 1
ATOM 1654 C CA . LYS A 1 216 ? 23.407 3.550 -5.565 1.00 75.38 216 LYS A CA 1
ATOM 1655 C C . LYS A 1 216 ? 24.707 2.793 -5.819 1.00 75.38 216 LYS A C 1
ATOM 1657 O O . LYS A 1 216 ? 25.413 2.491 -4.857 1.00 75.38 216 LYS A O 1
ATOM 1662 N N . VAL A 1 217 ? 24.963 2.450 -7.080 1.00 60.00 217 VAL A N 1
ATOM 1663 C CA . VAL A 1 217 ? 26.224 1.842 -7.536 1.00 60.00 217 VAL A CA 1
ATOM 1664 C C . VAL A 1 217 ? 27.196 2.946 -7.922 1.00 60.00 217 VAL A C 1
ATOM 1666 O O . VAL A 1 217 ? 26.729 3.926 -8.544 1.00 60.00 217 VAL A O 1
#

Radius of gyration: 23.76 Å; chains: 1; bounding box: 47×49×79 Å